Protein AF-0000000077171567 (afdb_homodimer)

Foldseek 3Di:
DDAPPLPDQLLVVDDDDPLLLQLLVQQAVHWAFQVSSQVSSCVVVVNPDGDDPVNSVVSVVVCCVNVQKHWDADPPRDPTTIIHGDPSVVSNSVSNVVVVVVVVVVCVVVVVDPDPPPDD/DDAPPLPDQLLVVDDDDPLLLQLLVQQAVDWAFQVSSQVSSCVVVVNPDGDDPVNSVVSVVVCCVNVQKHWDADPPRDPTTIIHGDPSVVSNSVSNVVVVVVVVVVCVVVVVDPDPPPDD

Sequence (240 aa):
MKMPDANADPVCFIPLTPAVFHILLAVAECDRHGYGVMRAVEEYSGGKLKLGPGILYGSLKQLLASGWIEEVAGPGGERRRYYRLSEFGKRVAAAEAQRLSNLLMVARANQLLPGVEGAPMKMPDANADPVCFIPLTPAVFHILLAVAECDRHGYGVMRAVEEYSGGKLKLGPGILYGSLKQLLASGWIEEVAGPGGERRRYYRLSEFGKRVAAAEAQRLSNLLMVARANQLLPGVEGAP

Nearest PDB structures (foldseek):
  8zf1-assembly1_A  TM=7.688E-01  e=2.105E-05  Lactococcus cremoris subsp. cremoris MG1363
  7q34-assembly1_A  TM=6.942E-01  e=1.076E-05  Lactococcus lactis subsp. lactis
  1xma-assembly1_B-2  TM=7.845E-01  e=1.397E-04  Acetivibrio thermocellus
  1xma-assembly1_A  TM=6.800E-01  e=5.260E-05  Acetivibrio thermocellus
  5hs5-assembly1_B  TM=6.150E-01  e=3.552E-03  Staphylococcus aureus subsp. aureus USA300

Structure (mmCIF, N/CA/C/O backbone):
data_AF-0000000077171567-model_v1
#
loop_
_entity.id
_entity.type
_entity.pdbx_description
1 polymer 'Gll1725 protein'
#
loop_
_atom_site.group_PDB
_atom_site.id
_atom_site.type_symbol
_atom_site.label_atom_id
_atom_site.label_alt_id
_atom_site.label_comp_id
_atom_site.label_asym_id
_atom_site.label_entity_id
_atom_site.label_seq_id
_atom_site.pdbx_PDB_ins_code
_atom_site.Cartn_x
_atom_site.Cartn_y
_atom_site.Cartn_z
_atom_site.occupancy
_atom_site.B_iso_or_equiv
_atom_site.auth_seq_id
_atom_site.auth_comp_id
_atom_site.auth_asym_id
_atom_site.auth_atom_id
_atom_site.pdbx_PDB_model_num
ATOM 1 N N . MET A 1 1 ? -10.844 -12.891 -24.75 1 37.09 1 MET A N 1
ATOM 2 C CA . MET A 1 1 ? -10.484 -11.977 -23.656 1 37.09 1 MET A CA 1
ATOM 3 C C . MET A 1 1 ? -9.156 -11.297 -23.953 1 37.09 1 MET A C 1
ATOM 5 O O . MET A 1 1 ? -8.133 -11.961 -24.125 1 37.09 1 MET A O 1
ATOM 9 N N . LYS A 1 2 ? -9.133 -10.164 -24.469 1 44.69 2 LYS A N 1
ATOM 10 C CA . LYS A 1 2 ? -8.047 -9.5 -25.188 1 44.69 2 LYS A CA 1
ATOM 11 C C . LYS A 1 2 ? -6.84 -9.273 -24.281 1 44.69 2 LYS A C 1
ATOM 13 O O . LYS A 1 2 ? -6.98 -8.758 -23.172 1 44.69 2 LYS A O 1
ATOM 18 N N . MET A 1 3 ? -5.773 -10.086 -24.391 1 51.91 3 MET A N 1
ATOM 19 C CA . MET A 1 3 ? -4.484 -9.914 -23.719 1 51.91 3 MET A CA 1
ATOM 20 C C . MET A 1 3 ? -4.059 -8.453 -23.719 1 51.91 3 MET A C 1
ATOM 22 O O . MET A 1 3 ? -4.238 -7.746 -24.719 1 51.91 3 MET A O 1
ATOM 26 N N . PRO A 1 4 ? -4.074 -7.852 -22.547 1 55.31 4 PRO A N 1
ATOM 27 C CA . PRO A 1 4 ? -3.582 -6.477 -22.672 1 55.31 4 PRO A CA 1
ATOM 28 C C . PRO A 1 4 ? -2.428 -6.348 -23.656 1 55.31 4 PRO A C 1
ATOM 30 O O . PRO A 1 4 ? -1.674 -7.305 -23.859 1 55.31 4 PRO A O 1
ATOM 33 N N . ASP A 1 5 ? -2.588 -5.48 -24.547 1 60.19 5 ASP A N 1
ATOM 34 C CA . ASP A 1 5 ? -1.497 -5.168 -25.453 1 60.19 5 ASP A CA 1
ATOM 35 C C . ASP A 1 5 ? -0.147 -5.219 -24.75 1 60.19 5 ASP A C 1
ATOM 37 O O . ASP A 1 5 ? 0.054 -4.543 -23.734 1 60.19 5 ASP A O 1
ATOM 41 N N . ALA A 1 6 ? 0.584 -6.379 -24.812 1 62.53 6 ALA A N 1
ATOM 42 C CA . ALA A 1 6 ? 1.923 -6.57 -24.266 1 62.53 6 ALA A CA 1
ATOM 43 C C . ALA A 1 6 ? 2.68 -5.246 -24.188 1 62.53 6 ALA A C 1
ATOM 45 O O . ALA A 1 6 ? 3.619 -5.105 -23.406 1 62.53 6 ALA A O 1
ATOM 46 N N . ASN A 1 7 ? 2.133 -4.195 -24.922 1 69.31 7 ASN A N 1
ATOM 47 C CA . ASN A 1 7 ? 2.873 -2.941 -25.016 1 69.31 7 ASN A CA 1
ATOM 48 C C . ASN A 1 7 ? 2.297 -1.874 -24.094 1 69.31 7 ASN A C 1
ATOM 50 O O . ASN A 1 7 ? 2.773 -0.737 -24.078 1 69.31 7 ASN A O 1
ATOM 54 N N . ALA A 1 8 ? 1.313 -2.289 -23.344 1 84.12 8 ALA A N 1
ATOM 55 C CA . ALA A 1 8 ? 0.703 -1.288 -22.469 1 84.12 8 ALA A CA 1
ATOM 56 C C . ALA A 1 8 ? 1.663 -0.868 -21.359 1 84.12 8 ALA A C 1
ATOM 58 O O . ALA A 1 8 ? 2.516 -1.652 -20.938 1 84.12 8 ALA A O 1
ATOM 59 N N . ASP A 1 9 ? 1.673 0.365 -20.922 1 92.56 9 ASP A N 1
ATOM 60 C CA . ASP A 1 9 ? 2.504 0.901 -19.844 1 92.56 9 ASP A CA 1
ATOM 61 C C . ASP A 1 9 ? 2.041 0.384 -18.484 1 92.56 9 ASP A C 1
ATOM 63 O O . ASP A 1 9 ? 0.897 0.609 -18.078 1 92.56 9 ASP A O 1
ATOM 67 N N . PRO A 1 10 ? 2.861 -0.388 -17.797 1 93.94 10 PRO A N 1
ATOM 68 C CA . PRO A 1 10 ? 2.484 -0.988 -16.516 1 93.94 10 PRO A CA 1
ATOM 69 C C . PRO A 1 10 ? 1.999 0.045 -15.508 1 93.94 10 PRO A C 1
ATOM 71 O O . PRO A 1 10 ? 1.202 -0.28 -14.625 1 93.94 10 PRO A O 1
ATOM 74 N N . VAL A 1 11 ? 2.424 1.301 -15.664 1 91.88 11 VAL A N 1
ATOM 75 C CA . VAL A 1 11 ? 2.104 2.342 -14.695 1 91.88 11 VAL A CA 1
ATOM 76 C C . VAL A 1 11 ? 0.627 2.715 -14.805 1 91.88 11 VAL A C 1
ATOM 78 O O . VAL A 1 11 ? 0.055 3.289 -13.875 1 91.88 11 VAL A O 1
ATOM 81 N N . CYS A 1 12 ? 0.005 2.338 -15.859 1 92.12 12 CYS A N 1
ATOM 82 C CA . CYS A 1 12 ? -1.408 2.637 -16.062 1 92.12 12 CYS A CA 1
ATOM 83 C C . CYS A 1 12 ? -2.287 1.721 -15.219 1 92.12 12 CYS A C 1
ATOM 85 O O . CYS A 1 12 ? -3.488 1.96 -15.086 1 92.12 12 CYS A O 1
ATOM 87 N N . PHE A 1 13 ? -1.671 0.717 -14.594 1 93.62 13 PHE A N 1
ATOM 88 C CA . PHE A 1 13 ? -2.469 -0.293 -13.906 1 93.62 13 PHE A CA 1
ATOM 89 C C . PHE A 1 13 ? -2.299 -0.187 -12.398 1 93.62 13 PHE A C 1
ATOM 91 O O . PHE A 1 13 ? -2.859 -0.987 -11.648 1 93.62 13 PHE A O 1
ATOM 98 N N . ILE A 1 14 ? -1.461 0.781 -12.031 1 92.62 14 ILE A N 1
ATOM 99 C CA . ILE A 1 14 ? -1.235 0.949 -10.602 1 92.62 14 ILE A CA 1
ATOM 100 C C . ILE A 1 14 ? -1.924 2.223 -10.117 1 92.62 14 ILE A C 1
ATOM 102 O O . ILE A 1 14 ? -2.189 3.131 -10.906 1 92.62 14 ILE A O 1
ATOM 106 N N . PRO A 1 15 ? -2.334 2.33 -8.859 1 92.06 15 PRO A N 1
ATOM 107 C CA . PRO A 1 15 ? -1.967 1.412 -7.773 1 92.06 15 PRO A CA 1
ATOM 108 C C . PRO A 1 15 ? -2.787 0.124 -7.789 1 92.06 15 PRO A C 1
ATOM 110 O O . PRO A 1 15 ? -3.953 0.135 -8.195 1 92.06 15 PRO A O 1
ATOM 113 N N . LEU A 1 16 ? -2.242 -0.949 -7.27 1 94.75 16 LEU A N 1
ATOM 114 C CA . LEU A 1 16 ? -2.924 -2.227 -7.09 1 94.75 16 LEU A CA 1
ATOM 115 C C . LEU A 1 16 ? -3.602 -2.297 -5.727 1 94.75 16 LEU A C 1
ATOM 117 O O . LEU A 1 16 ? -3.133 -1.688 -4.766 1 94.75 16 LEU A O 1
ATOM 121 N N . THR A 1 17 ? -4.695 -3.064 -5.703 1 92.06 17 THR A N 1
ATOM 122 C CA . THR A 1 17 ? -5.238 -3.393 -4.391 1 92.06 17 THR A CA 1
ATOM 123 C C . THR A 1 17 ? -4.277 -4.293 -3.615 1 92.06 17 THR A C 1
ATOM 125 O O . THR A 1 17 ? -3.465 -5 -4.211 1 92.06 17 THR A O 1
ATOM 128 N N . PRO A 1 18 ? -4.375 -4.211 -2.264 1 91.94 18 PRO A N 1
ATOM 129 C CA . PRO A 1 18 ? -3.494 -5.074 -1.474 1 91.94 18 PRO A CA 1
ATOM 130 C C . PRO A 1 18 ? -3.619 -6.551 -1.853 1 91.94 18 PRO A C 1
ATOM 132 O O . PRO A 1 18 ? -2.609 -7.246 -1.97 1 91.94 18 PRO A O 1
ATOM 135 N N . ALA A 1 19 ? -4.773 -7.027 -2.08 1 93.56 19 ALA A N 1
ATOM 136 C CA . ALA A 1 19 ? -4.996 -8.43 -2.41 1 93.56 19 ALA A CA 1
ATOM 137 C C . ALA A 1 19 ? -4.246 -8.82 -3.684 1 93.56 19 ALA A C 1
ATOM 139 O O . ALA A 1 19 ? -3.514 -9.812 -3.701 1 93.56 19 ALA A O 1
ATOM 140 N N . VAL A 1 20 ? -4.395 -8 -4.719 1 96.12 20 VAL A N 1
ATOM 141 C CA . VAL A 1 20 ? -3.795 -8.289 -6.016 1 96.12 20 VAL A CA 1
ATOM 142 C C . VAL A 1 20 ? -2.273 -8.25 -5.902 1 96.12 20 VAL A C 1
ATOM 144 O O . VAL A 1 20 ? -1.582 -9.133 -6.406 1 96.12 20 VAL A O 1
ATOM 147 N N . PHE A 1 21 ? -1.767 -7.258 -5.25 1 96.62 21 PHE A N 1
ATOM 148 C CA . PHE A 1 21 ? -0.319 -7.148 -5.117 1 96.62 21 PHE A CA 1
ATOM 149 C C . PHE A 1 21 ? 0.244 -8.344 -4.352 1 96.62 21 PHE A C 1
ATOM 151 O O . PHE A 1 21 ? 1.266 -8.914 -4.738 1 96.62 21 PHE A O 1
ATOM 158 N N . HIS A 1 22 ? -0.432 -8.734 -3.277 1 96.5 22 HIS A N 1
ATOM 159 C CA . HIS A 1 22 ? 0.024 -9.875 -2.494 1 96.5 22 HIS A CA 1
ATOM 160 C C . HIS A 1 22 ? -0.014 -11.156 -3.318 1 96.5 22 HIS A C 1
ATOM 162 O O . HIS A 1 22 ? 0.875 -12 -3.199 1 96.5 22 HIS A O 1
ATOM 168 N N . ILE A 1 23 ? -1.008 -11.312 -4.102 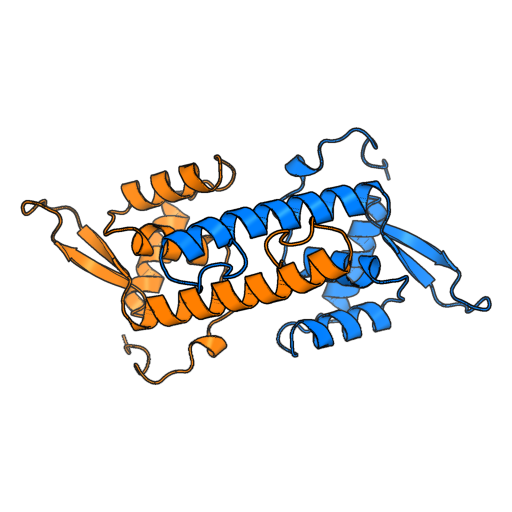1 97.06 23 ILE A N 1
ATOM 169 C CA . ILE A 1 23 ? -1.119 -12.492 -4.957 1 97.06 23 ILE A CA 1
ATOM 170 C C . ILE A 1 23 ? 0.036 -12.516 -5.957 1 97.06 23 ILE A C 1
ATOM 172 O O . ILE A 1 23 ? 0.674 -13.555 -6.152 1 97.06 23 ILE A O 1
ATOM 176 N N . LEU A 1 24 ? 0.309 -11.367 -6.586 1 97.81 24 LEU A N 1
ATOM 177 C CA . LEU A 1 24 ? 1.398 -11.281 -7.555 1 97.81 24 LEU A CA 1
ATOM 178 C C . LEU A 1 24 ? 2.738 -11.586 -6.891 1 97.81 24 LEU A C 1
ATOM 180 O O . LEU A 1 24 ? 3.592 -12.25 -7.484 1 97.81 24 LEU A O 1
ATOM 184 N N . LEU A 1 25 ? 2.893 -11.094 -5.664 1 97.12 25 LEU A N 1
ATOM 185 C CA . LEU A 1 25 ? 4.113 -11.391 -4.922 1 97.12 25 LEU A CA 1
ATOM 186 C C . LEU A 1 25 ? 4.25 -12.891 -4.676 1 97.12 25 LEU A C 1
ATOM 188 O O . LEU A 1 25 ? 5.336 -13.453 -4.828 1 97.12 25 LEU A O 1
ATOM 192 N N . ALA A 1 26 ? 3.166 -13.508 -4.293 1 96.94 26 ALA A N 1
ATOM 193 C CA . ALA A 1 26 ? 3.174 -14.938 -3.977 1 96.94 26 ALA A CA 1
ATOM 194 C C . ALA A 1 26 ? 3.566 -15.766 -5.195 1 96.94 26 ALA A C 1
ATOM 196 O O . ALA A 1 26 ? 4.363 -16.703 -5.086 1 96.94 26 ALA A O 1
ATOM 197 N N . VAL A 1 27 ? 3.061 -15.406 -6.367 1 97.31 27 VAL A N 1
ATOM 198 C CA . VAL A 1 27 ? 3.303 -16.203 -7.562 1 97.31 27 VAL A CA 1
ATOM 199 C C . VAL A 1 27 ? 4.629 -15.797 -8.195 1 97.31 27 VAL A C 1
ATOM 201 O O . VAL A 1 27 ? 5.172 -16.516 -9.039 1 97.31 27 VAL A O 1
ATOM 204 N N . ALA A 1 28 ? 5.129 -14.625 -7.871 1 97.06 28 ALA A N 1
ATOM 205 C CA . ALA A 1 28 ? 6.449 -14.203 -8.328 1 97.06 28 ALA A CA 1
ATOM 206 C C . ALA A 1 28 ? 7.551 -15.055 -7.707 1 97.06 28 ALA A C 1
ATOM 208 O O . ALA A 1 28 ? 8.602 -15.266 -8.312 1 97.06 28 ALA A O 1
ATOM 209 N N . GLU A 1 29 ? 7.316 -15.453 -6.48 1 96.12 29 GLU A N 1
ATOM 210 C CA . GLU A 1 29 ? 8.289 -16.297 -5.789 1 96.12 29 GLU A CA 1
ATOM 211 C C . GLU A 1 29 ? 8.43 -17.656 -6.473 1 96.12 29 GLU A C 1
ATOM 213 O O . GLU A 1 29 ? 9.547 -18.141 -6.676 1 96.12 29 GLU A O 1
ATOM 218 N N . CYS A 1 30 ? 7.387 -18.281 -6.816 1 95.31 30 CYS A N 1
ATOM 219 C CA . CYS A 1 30 ? 7.328 -19.547 -7.527 1 95.31 30 CYS A CA 1
ATOM 220 C C . CYS A 1 30 ? 5.906 -19.844 -7.992 1 95.31 30 CYS A C 1
ATOM 222 O O . CYS A 1 30 ? 4.961 -19.172 -7.586 1 95.31 30 CYS A O 1
ATOM 224 N N . ASP A 1 31 ? 5.824 -20.797 -8.859 1 96.38 31 ASP A N 1
ATOM 225 C CA . ASP A 1 31 ? 4.504 -21.266 -9.281 1 96.38 31 ASP A CA 1
ATOM 226 C C . ASP A 1 31 ? 3.721 -21.828 -8.102 1 96.38 31 ASP A C 1
ATOM 228 O O . ASP A 1 31 ? 4.254 -22.609 -7.312 1 96.38 31 ASP A O 1
ATOM 232 N N . ARG A 1 32 ? 2.473 -21.359 -7.98 1 96.19 32 ARG A N 1
ATOM 233 C CA . ARG A 1 32 ? 1.653 -21.828 -6.871 1 96.19 32 ARG A CA 1
ATOM 234 C C . ARG A 1 32 ? 0.234 -22.141 -7.332 1 96.19 32 ARG A C 1
ATOM 236 O O . ARG A 1 32 ? -0.273 -21.516 -8.266 1 96.19 32 ARG A O 1
ATOM 243 N N . HIS A 1 33 ? -0.385 -23.125 -6.664 1 96.12 33 HIS A N 1
ATOM 244 C CA . HIS A 1 33 ? -1.825 -23.297 -6.82 1 96.12 33 HIS A CA 1
ATOM 245 C C . HIS A 1 33 ? -2.592 -22.391 -5.855 1 96.12 33 HIS A C 1
ATOM 247 O O . HIS A 1 33 ? -1.986 -21.688 -5.043 1 96.12 33 HIS A O 1
ATOM 253 N N . GLY A 1 34 ? -3.947 -22.406 -5.984 1 95 34 GLY A N 1
ATOM 254 C CA . GLY A 1 34 ? -4.766 -21.484 -5.215 1 95 34 GLY A CA 1
ATOM 255 C C . GLY A 1 34 ? -4.484 -21.547 -3.723 1 95 34 GLY A C 1
ATOM 256 O O . GLY A 1 34 ? -4.277 -20.516 -3.084 1 95 34 GLY A O 1
ATOM 257 N N . TYR A 1 35 ? -4.508 -22.688 -3.203 1 94.5 35 TYR A N 1
ATOM 258 C CA . TYR A 1 35 ? -4.246 -22.859 -1.78 1 94.5 35 TYR A CA 1
ATOM 259 C C . TYR A 1 35 ? -2.838 -22.406 -1.42 1 94.5 35 TYR A C 1
ATOM 261 O O . TYR A 1 35 ? -2.623 -21.812 -0.359 1 94.5 35 TYR A O 1
ATOM 269 N N . GLY A 1 36 ? -1.894 -22.656 -2.223 1 95.44 36 GLY A N 1
ATOM 270 C CA . GLY A 1 36 ? -0.526 -22.203 -2.027 1 95.44 36 GLY A CA 1
ATOM 271 C C . GLY A 1 36 ? -0.402 -20.688 -1.979 1 95.44 36 GLY A C 1
ATOM 272 O O . GLY A 1 36 ? 0.36 -20.156 -1.173 1 95.44 36 GLY A O 1
ATOM 273 N N . VAL A 1 37 ? -1.13 -20.062 -2.797 1 96.75 37 VAL A N 1
ATOM 274 C CA . VAL A 1 37 ? -1.135 -18.594 -2.811 1 96.75 37 VAL A CA 1
ATOM 275 C C . VAL A 1 37 ? -1.698 -18.078 -1.492 1 96.75 37 VAL A C 1
ATOM 277 O O . VAL A 1 37 ? -1.104 -17.203 -0.861 1 96.75 37 VAL A O 1
ATOM 280 N N . MET A 1 38 ? -2.822 -18.641 -1.133 1 96.25 38 MET A N 1
ATOM 281 C CA . MET A 1 38 ? -3.479 -18.219 0.103 1 96.25 38 MET A CA 1
ATOM 282 C C . MET A 1 38 ? -2.541 -18.375 1.296 1 96.25 38 MET A C 1
ATOM 284 O O . MET A 1 38 ? -2.426 -17.469 2.119 1 96.25 38 MET A O 1
ATOM 288 N N . ARG A 1 39 ? -1.793 -19.453 1.385 1 95.38 39 ARG A N 1
ATOM 289 C CA . ARG A 1 39 ? -0.886 -19.75 2.488 1 95.38 39 ARG A CA 1
ATOM 290 C C . ARG A 1 39 ? 0.325 -18.828 2.467 1 95.38 39 ARG A C 1
ATOM 292 O O . ARG A 1 39 ? 0.74 -18.312 3.508 1 95.38 39 ARG A O 1
ATOM 299 N N . ALA A 1 40 ? 0.864 -18.656 1.324 1 95 40 ALA A N 1
ATOM 300 C CA . ALA A 1 40 ? 2.023 -17.781 1.177 1 95 40 ALA A CA 1
ATOM 301 C C . ALA A 1 40 ? 1.697 -16.359 1.621 1 95 40 ALA A C 1
ATOM 303 O O . ALA A 1 40 ? 2.475 -15.734 2.346 1 95 40 ALA A O 1
ATOM 304 N N . VAL A 1 41 ? 0.556 -15.836 1.22 1 94.5 41 VAL A N 1
ATOM 305 C CA . VAL A 1 41 ? 0.133 -14.477 1.559 1 94.5 41 VAL A CA 1
ATOM 306 C C . VAL A 1 41 ? -0.043 -14.352 3.07 1 94.5 41 VAL A C 1
ATOM 308 O O . VAL A 1 41 ? 0.377 -13.359 3.672 1 94.5 41 VAL A O 1
ATOM 311 N N . GLU A 1 42 ? -0.654 -15.352 3.631 1 93.81 42 GLU A N 1
ATOM 312 C CA . GLU A 1 42 ? -0.84 -15.344 5.078 1 93.81 42 GLU A CA 1
ATOM 313 C C . GLU A 1 42 ? 0.501 -15.359 5.805 1 93.81 42 GLU A C 1
ATOM 315 O O . GLU A 1 42 ? 0.696 -14.625 6.777 1 93.81 42 GLU A O 1
ATOM 320 N N . GLU A 1 43 ? 1.437 -16.125 5.301 1 91.12 43 GLU A N 1
ATOM 321 C CA . GLU A 1 43 ? 2.734 -16.297 5.945 1 91.12 43 GLU A CA 1
ATOM 322 C C . GLU A 1 43 ? 3.562 -15.016 5.883 1 91.12 43 GLU A C 1
ATOM 324 O O . GLU A 1 43 ? 4.027 -14.516 6.91 1 91.12 43 GLU A O 1
ATOM 329 N N . TYR A 1 44 ? 3.688 -14.422 4.738 1 86 44 TYR A N 1
ATOM 330 C CA . TYR A 1 44 ? 4.602 -13.289 4.664 1 86 44 TYR A CA 1
ATOM 331 C C . TYR A 1 44 ? 3.955 -12.023 5.223 1 86 44 TYR A C 1
ATOM 333 O O . TYR A 1 44 ? 4.648 -11.07 5.578 1 86 44 TYR A O 1
ATOM 341 N N . SER A 1 45 ? 2.629 -12.008 5.309 1 86.81 45 SER A N 1
ATOM 342 C CA . SER A 1 45 ? 1.96 -10.883 5.945 1 86.81 45 SER A CA 1
ATOM 343 C C . SER A 1 45 ? 1.938 -11.031 7.461 1 86.81 45 SER A C 1
ATOM 345 O O . SER A 1 45 ? 1.385 -10.188 8.172 1 86.81 45 SER A O 1
ATOM 347 N N . GLY A 1 46 ? 2.512 -12.133 7.969 1 83.69 46 GLY A N 1
ATOM 348 C CA . GLY A 1 46 ? 2.49 -12.406 9.398 1 83.69 46 GLY A CA 1
ATOM 349 C C . GLY A 1 46 ? 1.098 -12.688 9.93 1 83.69 46 GLY A C 1
ATOM 350 O O . GLY A 1 46 ? 0.774 -12.336 11.062 1 83.69 46 GLY A O 1
ATOM 351 N N . GLY A 1 47 ? 0.243 -13.18 9.039 1 85.94 47 GLY A N 1
ATOM 352 C CA . GLY A 1 47 ? -1.117 -13.523 9.422 1 85.94 47 GLY A CA 1
ATOM 353 C C . GLY A 1 47 ? -2.066 -12.336 9.359 1 85.94 47 GLY A C 1
ATOM 354 O O . GLY A 1 47 ? -3.246 -12.469 9.695 1 85.94 47 GLY A O 1
ATOM 355 N N . LYS A 1 48 ? -1.595 -11.211 8.891 1 82.56 48 LYS A N 1
ATOM 356 C CA . LYS A 1 48 ? -2.393 -9.992 8.898 1 82.56 48 LYS A CA 1
ATOM 357 C C . LYS A 1 48 ? -3.328 -9.938 7.691 1 82.56 48 LYS A C 1
ATOM 359 O O . LYS A 1 48 ? -4.359 -9.258 7.727 1 82.56 48 LYS A O 1
ATOM 364 N N . LEU A 1 49 ? -2.93 -10.57 6.645 1 88.44 49 LEU A N 1
ATOM 365 C CA . LEU A 1 49 ? -3.785 -10.648 5.465 1 88.44 49 LEU A CA 1
ATOM 366 C C . LEU A 1 49 ? -4.172 -12.094 5.168 1 88.44 49 LEU A C 1
ATOM 368 O O . LEU A 1 49 ? -3.318 -12.914 4.816 1 88.44 49 LEU A O 1
ATOM 372 N N . LYS A 1 50 ? -5.473 -12.383 5.391 1 91.5 50 LYS A N 1
ATOM 373 C CA . LYS A 1 50 ? -6.039 -13.688 5.051 1 91.5 50 LYS A CA 1
ATOM 374 C C . LYS A 1 50 ? -7.027 -13.57 3.895 1 91.5 50 LYS A C 1
ATOM 376 O O . LYS A 1 50 ? -8.117 -13.008 4.055 1 91.5 50 LYS A O 1
ATOM 381 N N . LEU A 1 51 ? -6.648 -14.062 2.771 1 94 51 LEU A N 1
ATOM 382 C CA . LEU A 1 51 ? -7.535 -14.039 1.614 1 94 51 LEU A CA 1
ATOM 383 C C . LEU A 1 51 ? -8.555 -15.172 1.685 1 94 51 LEU A C 1
ATOM 385 O O . LEU A 1 51 ? -8.18 -16.344 1.676 1 94 51 LEU A O 1
ATOM 389 N N . GLY A 1 52 ? -9.766 -14.852 1.838 1 92.75 52 GLY A N 1
ATOM 390 C CA . GLY A 1 52 ? -10.773 -15.891 1.695 1 92.75 52 GLY A CA 1
ATOM 391 C C . GLY A 1 52 ? -10.82 -16.5 0.302 1 92.75 52 GLY A C 1
ATOM 392 O O . GLY A 1 52 ? -10.336 -15.883 -0.656 1 92.75 52 GLY A O 1
ATOM 393 N N . PRO A 1 53 ? -11.445 -17.719 0.216 1 93.88 53 PRO A N 1
ATOM 394 C CA . PRO A 1 53 ? -11.531 -18.391 -1.086 1 93.88 53 PRO A CA 1
ATOM 395 C C . PRO A 1 53 ? -12.227 -17.531 -2.143 1 93.88 53 PRO A C 1
ATOM 397 O O . PRO A 1 53 ? -11.805 -17.516 -3.301 1 93.88 53 PRO A O 1
ATOM 400 N N . GLY A 1 54 ? -13.227 -16.891 -1.753 1 94.69 54 GLY A N 1
ATOM 401 C CA . GLY A 1 54 ? -13.953 -16.047 -2.689 1 94.69 54 GLY A CA 1
ATOM 402 C C . GLY A 1 54 ? -13.102 -14.945 -3.285 1 94.69 54 GLY A C 1
ATOM 403 O O . GLY A 1 54 ? -13.055 -14.781 -4.508 1 94.69 54 GLY A O 1
ATOM 404 N N . ILE A 1 55 ? -12.406 -14.125 -2.484 1 94.88 55 ILE A N 1
ATOM 405 C CA . ILE A 1 55 ? -11.555 -13.031 -2.924 1 94.88 55 ILE A CA 1
ATOM 406 C C . ILE A 1 55 ? -10.391 -13.578 -3.75 1 94.88 55 ILE A C 1
ATOM 408 O O . ILE A 1 55 ? -10.07 -13.039 -4.812 1 94.88 55 ILE A O 1
ATOM 412 N N . LEU A 1 56 ? -9.82 -14.68 -3.291 1 96.62 56 LEU A N 1
ATOM 413 C CA . LEU A 1 56 ? -8.664 -15.258 -3.959 1 96.62 56 LEU A CA 1
ATOM 414 C C . LEU A 1 56 ? -9.016 -15.703 -5.375 1 96.62 56 LEU A C 1
ATOM 416 O O . LEU A 1 56 ? -8.367 -15.297 -6.34 1 96.62 56 LEU A O 1
ATOM 420 N N . TYR A 1 57 ? -10.039 -16.469 -5.461 1 95.94 57 TYR A N 1
ATOM 421 C CA . TYR A 1 57 ? -10.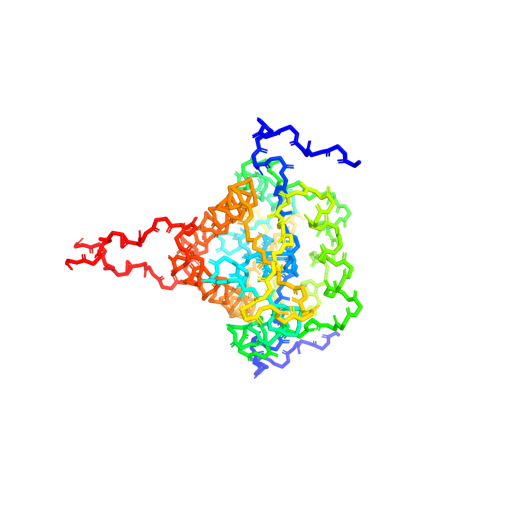32 -17.062 -6.762 1 95.94 57 TYR A CA 1
ATOM 422 C C . TYR A 1 57 ? -10.93 -16.031 -7.715 1 95.94 57 TYR A C 1
ATOM 424 O O . TYR A 1 57 ? -10.734 -16.125 -8.93 1 95.94 57 TYR A O 1
ATOM 432 N N . GLY A 1 58 ? -11.641 -15.117 -7.141 1 96.81 58 GLY A N 1
ATOM 433 C CA . GLY A 1 58 ? -12.062 -13.977 -7.941 1 96.81 58 GLY A CA 1
ATOM 434 C C . GLY A 1 58 ? -10.898 -13.18 -8.508 1 96.81 58 GLY A C 1
ATOM 435 O O . GLY A 1 58 ? -10.906 -12.82 -9.688 1 96.81 58 GLY A O 1
ATOM 436 N N . SER A 1 59 ? -9.977 -12.945 -7.68 1 97.38 59 SER A N 1
ATOM 437 C CA . SER A 1 59 ? -8.797 -12.211 -8.102 1 97.38 59 SER A CA 1
ATOM 438 C C . SER A 1 59 ? -7.98 -13 -9.117 1 97.38 59 SER A C 1
ATOM 440 O O . SER A 1 59 ? -7.508 -12.445 -10.117 1 97.38 59 SER A O 1
ATOM 442 N N . LEU A 1 60 ? -7.844 -14.289 -8.867 1 97.38 60 LEU A N 1
ATOM 443 C CA . LEU A 1 60 ? -7.102 -15.141 -9.797 1 97.38 60 LEU A CA 1
ATOM 444 C C . LEU A 1 60 ? -7.758 -15.148 -11.172 1 97.38 60 LEU A C 1
ATOM 446 O O . LEU A 1 60 ? -7.07 -15.07 -12.195 1 97.38 60 LEU A O 1
ATOM 450 N N . LYS A 1 61 ? -9.031 -15.25 -11.164 1 97.06 61 LYS A N 1
ATOM 451 C CA . LYS A 1 61 ? -9.781 -15.227 -12.414 1 97.06 61 LYS A CA 1
ATOM 452 C C . LYS A 1 61 ? -9.539 -13.93 -13.18 1 97.06 61 LYS A C 1
ATOM 454 O O . LYS A 1 61 ? -9.289 -13.953 -14.391 1 97.06 61 LYS A O 1
ATOM 459 N N . GLN A 1 62 ? -9.57 -12.812 -12.516 1 97.44 62 GLN A N 1
ATOM 460 C CA . GLN A 1 62 ? -9.352 -11.508 -13.133 1 97.44 62 GLN A CA 1
ATOM 461 C C . GLN A 1 62 ? -7.914 -11.383 -13.641 1 97.44 62 GLN A C 1
ATOM 463 O O . GLN A 1 62 ? -7.68 -10.844 -14.727 1 97.44 62 GLN A O 1
ATOM 468 N N . LEU A 1 63 ? -7.004 -11.883 -12.883 1 98 63 LEU A N 1
ATOM 469 C CA . LEU A 1 63 ? -5.594 -11.797 -13.242 1 98 63 LEU A CA 1
ATOM 470 C C . LEU A 1 63 ? -5.281 -12.672 -14.453 1 98 63 LEU A C 1
ATOM 472 O O . LEU A 1 63 ? -4.457 -12.305 -15.289 1 98 63 LEU A O 1
ATOM 476 N N . LEU A 1 64 ? -5.953 -13.773 -14.531 1 97.25 64 LEU A N 1
ATOM 477 C CA . LEU A 1 64 ? -5.836 -14.641 -15.695 1 97.25 64 LEU A CA 1
ATOM 478 C C . LEU A 1 64 ? -6.402 -13.961 -16.938 1 97.25 64 LEU A C 1
ATOM 480 O O . LEU A 1 64 ? -5.754 -13.93 -17.984 1 97.25 64 LEU A O 1
ATOM 484 N N . ALA A 1 65 ? -7.543 -13.391 -16.75 1 96.88 65 ALA A N 1
ATOM 485 C CA . ALA A 1 65 ? -8.219 -12.727 -17.859 1 96.88 65 ALA A CA 1
ATOM 486 C C . ALA A 1 65 ? -7.402 -11.539 -18.359 1 96.88 65 ALA A C 1
ATOM 488 O O . ALA A 1 65 ? -7.387 -11.258 -19.562 1 96.88 65 ALA A O 1
ATOM 489 N N . SER A 1 66 ? -6.648 -10.906 -17.453 1 95.94 66 SER A N 1
ATOM 490 C CA . SER A 1 66 ? -5.863 -9.719 -17.797 1 95.94 66 SER A CA 1
ATOM 491 C C . SER A 1 66 ? -4.473 -10.102 -18.297 1 95.94 66 SER A C 1
ATOM 493 O O . SER A 1 66 ? -3.701 -9.242 -18.719 1 95.94 66 SER A O 1
ATOM 495 N N . GLY A 1 67 ? -4.141 -11.328 -18.141 1 96.62 67 GLY A N 1
ATOM 496 C CA . GLY A 1 67 ? -2.861 -11.82 -18.625 1 96.62 67 GLY A CA 1
ATOM 497 C C . GLY A 1 67 ? -1.711 -11.531 -17.688 1 96.62 67 GLY A C 1
ATOM 498 O O . GLY A 1 67 ? -0.55 -11.516 -18.094 1 96.62 67 GLY A O 1
ATOM 499 N N . TRP A 1 68 ? -2.025 -11.188 -16.469 1 97.88 68 TRP A N 1
ATOM 500 C CA . TRP A 1 68 ? -0.976 -10.891 -15.5 1 97.88 68 TRP A CA 1
ATOM 501 C C . TRP A 1 68 ? -0.369 -12.18 -14.945 1 97.88 68 TRP A C 1
ATOM 503 O O . TRP A 1 68 ? 0.777 -12.188 -14.492 1 97.88 68 TRP A O 1
ATOM 513 N N . ILE A 1 69 ? -1.157 -13.266 -14.945 1 98 69 ILE A N 1
ATOM 514 C CA . ILE A 1 69 ? -0.688 -14.602 -14.602 1 98 69 ILE A CA 1
ATOM 515 C C . ILE A 1 69 ? -1.139 -15.602 -15.664 1 98 69 ILE A C 1
ATOM 517 O O . ILE A 1 69 ? -1.993 -15.281 -16.5 1 98 69 ILE A O 1
ATOM 521 N N . GLU A 1 70 ? -0.535 -16.734 -15.641 1 97.38 70 GLU A N 1
ATOM 522 C CA . GLU A 1 70 ? -0.885 -17.828 -16.547 1 97.38 70 GLU A CA 1
ATOM 523 C C . GLU A 1 70 ? -1.035 -19.141 -15.797 1 97.38 70 GLU A C 1
ATOM 525 O O . GLU A 1 70 ? -0.424 -19.328 -14.742 1 97.38 70 GLU A O 1
ATOM 530 N N . GLU A 1 71 ? -1.914 -19.984 -16.328 1 95.31 71 GLU A N 1
ATOM 531 C CA . GLU A 1 71 ? -2.055 -21.328 -15.758 1 95.31 71 GLU A CA 1
ATOM 532 C C . GLU A 1 71 ? -0.973 -22.266 -16.281 1 95.31 71 GLU A C 1
ATOM 534 O O . GLU A 1 71 ? -0.663 -22.25 -17.484 1 95.31 71 GLU A O 1
ATOM 539 N N . VAL A 1 72 ? -0.425 -22.969 -15.391 1 93.62 72 VAL A N 1
ATOM 540 C CA . VAL A 1 72 ? 0.583 -23.938 -15.797 1 93.62 72 VAL A CA 1
ATOM 541 C C . VAL A 1 72 ? 0.305 -25.281 -15.125 1 93.62 72 VAL A C 1
ATOM 543 O O . VAL A 1 72 ? -0.425 -25.344 -14.125 1 93.62 72 VAL A O 1
ATOM 546 N N . ALA A 1 73 ? 0.757 -26.406 -15.758 1 88.5 73 ALA A N 1
ATOM 547 C CA . ALA A 1 73 ? 0.59 -27.734 -15.18 1 88.5 73 ALA A CA 1
ATOM 548 C C . ALA A 1 73 ? 1.421 -27.891 -13.914 1 88.5 73 ALA A C 1
ATOM 550 O O . ALA A 1 73 ? 2.525 -27.344 -13.812 1 88.5 73 ALA A O 1
ATOM 551 N N . GLY A 1 74 ? 0.824 -28.469 -12.898 1 83.81 74 GLY A N 1
ATOM 552 C CA . GLY A 1 74 ? 1.556 -28.719 -11.664 1 83.81 74 GLY A CA 1
ATOM 553 C C . GLY A 1 74 ? 2.686 -29.719 -11.828 1 83.81 74 GLY A C 1
ATOM 554 O O . GLY A 1 74 ? 2.787 -30.375 -12.867 1 83.81 74 GLY A O 1
ATOM 555 N N . PRO A 1 75 ? 3.545 -29.625 -10.805 1 77.12 75 PRO 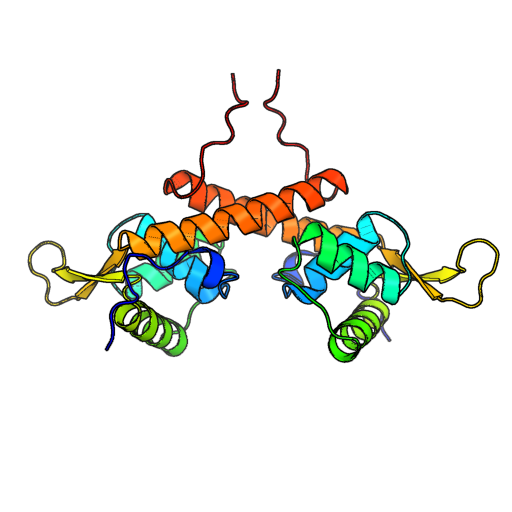A N 1
ATOM 556 C CA . PRO A 1 75 ? 4.578 -30.672 -10.852 1 77.12 75 PRO A CA 1
ATOM 557 C C . PRO A 1 75 ? 3.992 -32.094 -10.875 1 77.12 75 PRO A C 1
ATOM 559 O O . PRO A 1 75 ? 2.988 -32.344 -10.211 1 77.12 75 PRO A O 1
ATOM 562 N N . GLY A 1 76 ? 4.527 -32.875 -11.766 1 76.31 76 GLY A N 1
ATOM 563 C CA . GLY A 1 76 ? 4.172 -34.281 -11.844 1 76.31 76 GLY A CA 1
ATOM 564 C C . GLY A 1 76 ? 2.822 -34.531 -12.492 1 76.31 76 GLY A C 1
ATOM 565 O O . GLY A 1 76 ? 2.234 -35.594 -12.336 1 76.31 76 GLY A O 1
ATOM 566 N N . GLY A 1 77 ? 2.348 -33.562 -13.086 1 65.94 77 GLY A N 1
ATOM 567 C CA . GLY A 1 77 ? 1.116 -33.781 -13.82 1 65.94 77 GLY A CA 1
ATOM 568 C C . GLY A 1 77 ? -0.121 -33.75 -12.945 1 65.94 77 GLY A C 1
ATOM 569 O O . GLY A 1 77 ? -1.147 -34.344 -13.281 1 65.94 77 GLY A O 1
ATOM 570 N N . GLU A 1 78 ? 0.114 -33.188 -11.852 1 65.12 78 GLU A N 1
ATOM 571 C CA . GLU A 1 78 ? -1.041 -33.094 -10.961 1 65.12 78 GLU A CA 1
ATOM 572 C C . GLU A 1 78 ? -2.174 -32.312 -11.602 1 65.12 78 GLU A C 1
ATOM 574 O O . GLU A 1 78 ? -1.929 -31.438 -12.438 1 65.12 78 GLU A O 1
ATOM 579 N N . ARG A 1 79 ? -3.355 -32.781 -11.352 1 71.69 79 ARG A N 1
ATOM 580 C CA . ARG A 1 79 ? -4.582 -32.219 -11.891 1 71.69 79 ARG A CA 1
ATOM 581 C C . ARG A 1 79 ? -4.777 -30.797 -11.406 1 71.69 79 ARG A C 1
ATOM 583 O O . ARG A 1 79 ? -5.637 -30.062 -11.914 1 71.69 79 ARG A O 1
ATOM 590 N N . ARG A 1 80 ? -3.805 -30.344 -10.531 1 81.69 80 ARG A N 1
ATOM 591 C CA . ARG A 1 80 ? -4.016 -29.016 -9.969 1 81.69 80 ARG A CA 1
ATOM 592 C C . ARG A 1 80 ? -3.404 -27.938 -10.875 1 81.69 80 ARG A C 1
ATOM 594 O O . ARG A 1 80 ? -2.307 -28.125 -11.406 1 81.69 80 ARG A O 1
ATOM 601 N N . ARG A 1 81 ? -4.195 -26.922 -10.977 1 89.38 81 ARG A N 1
ATOM 602 C CA . ARG A 1 81 ? -3.75 -25.781 -11.789 1 89.38 81 ARG A CA 1
ATOM 603 C C . ARG A 1 81 ? -2.84 -24.859 -10.992 1 89.38 81 ARG A C 1
ATOM 605 O O . ARG A 1 81 ? -3.154 -24.5 -9.859 1 89.38 81 ARG A O 1
ATOM 612 N N . TYR A 1 82 ? -1.669 -24.719 -11.5 1 95.94 82 TYR A N 1
ATOM 613 C CA . TYR A 1 82 ? -0.715 -23.781 -10.914 1 95.94 82 TYR A CA 1
ATOM 614 C C . TYR A 1 82 ? -0.693 -22.469 -11.695 1 95.94 82 TYR A C 1
ATOM 616 O O . TYR A 1 82 ? -1.043 -22.438 -12.875 1 95.94 82 TYR A O 1
ATOM 624 N N . TYR A 1 83 ? -0.331 -21.438 -10.992 1 97.5 83 TYR A N 1
ATOM 625 C CA . TYR A 1 83 ? -0.262 -20.125 -11.602 1 97.5 83 TYR A CA 1
ATOM 626 C C . TYR A 1 83 ? 1.171 -19.594 -11.609 1 97.5 83 TYR A C 1
ATOM 628 O O . TYR A 1 83 ? 1.913 -19.781 -10.648 1 97.5 83 TYR A O 1
ATOM 636 N N . ARG A 1 84 ? 1.456 -18.969 -12.734 1 97.44 84 ARG A N 1
ATOM 637 C CA . ARG A 1 84 ? 2.773 -18.391 -12.961 1 97.44 84 ARG A CA 1
ATOM 638 C C . ARG A 1 84 ? 2.664 -16.922 -13.328 1 97.44 84 ARG A C 1
ATOM 640 O O . ARG A 1 84 ? 1.778 -16.531 -14.094 1 97.44 84 ARG A O 1
ATOM 647 N N . LEU A 1 85 ? 3.551 -16.125 -12.766 1 97.88 85 LEU A N 1
ATOM 648 C CA . LEU A 1 85 ? 3.59 -14.711 -13.094 1 97.88 85 LEU A CA 1
ATOM 649 C C . LEU A 1 85 ? 4.055 -14.5 -14.539 1 97.88 85 LEU A C 1
ATOM 651 O O . LEU A 1 85 ? 5.086 -15.039 -14.945 1 97.88 85 LEU A O 1
ATOM 655 N N . SER A 1 86 ? 3.264 -13.836 -15.344 1 97.44 86 SER A N 1
ATOM 656 C CA . SER A 1 86 ? 3.664 -13.523 -16.703 1 97.44 86 SER A CA 1
ATOM 657 C C . SER A 1 86 ? 4.688 -12.398 -16.75 1 97.44 86 SER A C 1
ATOM 659 O O . SER A 1 86 ? 4.941 -11.75 -15.727 1 97.44 86 SER A O 1
ATOM 661 N N . GLU A 1 87 ? 5.297 -12.18 -17.938 1 96.06 87 GLU A N 1
ATOM 662 C CA . GLU A 1 87 ? 6.219 -11.062 -18.094 1 96.06 87 GLU A CA 1
ATOM 663 C C . GLU A 1 87 ? 5.512 -9.727 -17.844 1 96.06 87 GLU A C 1
ATOM 665 O O . GLU A 1 87 ? 6.066 -8.836 -17.188 1 96.06 87 GLU A O 1
ATOM 670 N N . PHE A 1 88 ? 4.34 -9.617 -18.391 1 96.38 88 PHE A N 1
ATOM 671 C CA . PHE A 1 88 ? 3.588 -8.383 -18.188 1 96.38 88 PHE A CA 1
ATOM 672 C C . PHE A 1 88 ? 3.195 -8.227 -16.719 1 96.38 88 PHE A C 1
ATOM 674 O O . PHE A 1 88 ? 3.291 -7.129 -16.156 1 96.38 88 PHE A O 1
ATOM 681 N N . GLY A 1 89 ? 2.748 -9.312 -16.094 1 97.62 89 GLY A N 1
ATOM 682 C CA . GLY A 1 89 ? 2.441 -9.289 -14.672 1 97.62 89 GLY A CA 1
ATOM 683 C C . GLY A 1 89 ? 3.621 -8.859 -13.812 1 97.62 89 GLY A C 1
ATOM 684 O O . GLY A 1 89 ? 3.453 -8.133 -12.828 1 97.62 89 GLY A O 1
ATOM 685 N N . LYS A 1 90 ? 4.734 -9.297 -14.219 1 97.62 90 LYS A N 1
ATOM 686 C CA . LYS A 1 90 ? 5.961 -8.93 -13.523 1 97.62 90 LYS A CA 1
ATOM 687 C C . LYS A 1 90 ? 6.219 -7.43 -13.625 1 97.62 90 LYS A C 1
ATOM 689 O O . LYS A 1 90 ? 6.609 -6.789 -12.641 1 97.62 90 LYS A O 1
ATOM 694 N N . ARG A 1 91 ? 6.023 -6.883 -14.758 1 97.25 91 ARG A N 1
ATOM 695 C CA . ARG A 1 91 ? 6.227 -5.453 -14.969 1 97.25 91 ARG A CA 1
ATOM 696 C C . ARG A 1 91 ? 5.242 -4.633 -14.148 1 97.25 91 ARG A C 1
ATOM 698 O O . ARG A 1 91 ? 5.605 -3.598 -13.586 1 97.25 91 ARG A O 1
ATOM 705 N N . VAL A 1 92 ? 4.035 -5.125 -14.055 1 97.69 92 VAL A N 1
ATOM 706 C CA . VAL A 1 92 ? 3.021 -4.422 -13.281 1 97.69 92 VAL A CA 1
ATOM 707 C C . VAL A 1 92 ? 3.367 -4.488 -11.797 1 97.69 92 VAL A C 1
ATOM 709 O O . VAL A 1 92 ? 3.309 -3.479 -11.094 1 97.69 92 VAL A O 1
ATOM 712 N N . ALA A 1 93 ? 3.74 -5.664 -11.352 1 98 93 ALA A N 1
ATOM 713 C CA . ALA A 1 93 ? 4.129 -5.836 -9.953 1 98 93 ALA A CA 1
ATOM 714 C C . ALA A 1 93 ? 5.34 -4.973 -9.617 1 98 93 ALA A C 1
ATOM 716 O O . ALA A 1 93 ? 5.406 -4.387 -8.531 1 98 93 ALA A O 1
ATOM 717 N N . ALA A 1 94 ? 6.246 -4.887 -10.555 1 97.75 94 ALA A N 1
ATOM 718 C CA . ALA A 1 94 ? 7.438 -4.066 -10.359 1 97.75 94 ALA A CA 1
ATOM 719 C C . ALA A 1 94 ? 7.074 -2.586 -10.273 1 97.75 94 ALA A C 1
ATOM 721 O O . ALA A 1 94 ? 7.648 -1.847 -9.469 1 97.75 94 ALA A O 1
ATOM 722 N N . ALA A 1 95 ? 6.191 -2.195 -11.086 1 96.5 95 ALA A N 1
ATOM 723 C CA . ALA A 1 95 ? 5.73 -0.81 -11.055 1 96.5 95 ALA A CA 1
ATOM 724 C C . ALA A 1 95 ? 5.086 -0.477 -9.711 1 96.5 95 ALA A C 1
ATOM 726 O O . ALA A 1 95 ? 5.32 0.598 -9.156 1 96.5 95 ALA A O 1
ATOM 727 N N . GLU A 1 96 ? 4.332 -1.395 -9.234 1 96.62 96 GLU A N 1
ATOM 728 C CA . GLU A 1 96 ? 3.701 -1.199 -7.934 1 96.62 96 GLU A CA 1
ATOM 729 C C . GLU A 1 96 ? 4.742 -1.16 -6.82 1 96.62 96 GLU A C 1
ATOM 731 O O . GLU A 1 96 ? 4.664 -0.323 -5.918 1 96.62 96 GLU A O 1
ATOM 736 N N . ALA A 1 97 ? 5.684 -2.039 -6.875 1 97.12 97 ALA A N 1
ATOM 737 C CA . ALA A 1 97 ? 6.758 -2.047 -5.887 1 97.12 97 ALA A CA 1
ATOM 738 C C . ALA A 1 97 ? 7.52 -0.724 -5.895 1 97.12 97 ALA A C 1
ATOM 740 O O . ALA A 1 97 ? 7.855 -0.187 -4.836 1 97.12 97 ALA A O 1
ATOM 741 N N . GLN A 1 98 ? 7.758 -0.191 -7.062 1 95.62 98 GLN A N 1
ATOM 742 C CA . GLN A 1 98 ? 8.445 1.09 -7.191 1 95.62 98 GLN A CA 1
ATOM 743 C C . GLN A 1 98 ? 7.609 2.225 -6.605 1 95.62 98 GLN A C 1
ATOM 745 O O . GLN A 1 98 ? 8.141 3.115 -5.941 1 95.62 98 GLN A O 1
ATOM 750 N N . ARG A 1 99 ? 6.375 2.166 -6.934 1 93.5 99 ARG A N 1
ATOM 751 C CA . ARG A 1 99 ? 5.477 3.166 -6.367 1 93.5 99 ARG A CA 1
ATOM 752 C C . ARG A 1 99 ? 5.535 3.154 -4.844 1 93.5 99 ARG A C 1
ATOM 754 O O . ARG A 1 99 ? 5.656 4.207 -4.215 1 93.5 99 ARG A O 1
ATOM 761 N N . LEU A 1 100 ? 5.473 1.971 -4.219 1 94.5 100 LEU A N 1
ATOM 762 C CA . LEU A 1 100 ? 5.516 1.831 -2.766 1 94.5 100 LEU A CA 1
ATOM 763 C C . LEU A 1 100 ? 6.875 2.262 -2.219 1 94.5 100 LEU A C 1
ATOM 765 O O . LEU A 1 100 ? 6.957 2.842 -1.135 1 94.5 100 LEU A O 1
ATOM 769 N N . SER A 1 101 ? 7.879 1.939 -2.949 1 94.94 101 SER A N 1
ATOM 770 C CA . SER A 1 101 ? 9.219 2.369 -2.551 1 94.94 101 SER A CA 1
ATOM 771 C C . SER A 1 101 ? 9.305 3.889 -2.467 1 94.94 101 SER A C 1
ATOM 773 O O . SER A 1 101 ? 9.891 4.43 -1.527 1 94.94 101 SER A O 1
ATOM 775 N N . ASN A 1 102 ? 8.734 4.586 -3.459 1 92.31 102 ASN A N 1
ATOM 776 C CA . ASN A 1 102 ? 8.703 6.043 -3.447 1 92.31 102 ASN A CA 1
ATOM 777 C C . ASN A 1 102 ? 7.938 6.578 -2.242 1 92.31 102 ASN A C 1
ATOM 779 O O . ASN A 1 102 ? 8.336 7.582 -1.644 1 92.31 102 ASN A O 1
ATOM 783 N N . LEU A 1 103 ? 6.906 5.945 -1.961 1 93.12 103 LEU A N 1
ATOM 784 C CA . LEU A 1 103 ? 6.105 6.332 -0.805 1 93.12 103 LEU A CA 1
ATOM 785 C C . LEU A 1 103 ? 6.91 6.195 0.484 1 93.12 103 LEU A C 1
ATOM 787 O O . LEU A 1 103 ? 6.836 7.055 1.362 1 93.12 103 LEU A O 1
ATOM 791 N N . LEU A 1 104 ? 7.676 5.152 0.604 1 95.19 104 LEU A N 1
ATOM 792 C CA . LEU A 1 104 ? 8.469 4.906 1.801 1 95.19 104 LEU A CA 1
ATOM 793 C C . LEU A 1 104 ? 9.602 5.918 1.919 1 95.19 104 LEU A C 1
ATOM 795 O O . LEU A 1 104 ? 10.031 6.25 3.025 1 95.19 104 LEU A O 1
ATOM 799 N N . MET A 1 105 ? 10.047 6.441 0.783 1 93.44 105 MET A N 1
ATOM 800 C CA . MET A 1 105 ? 11.039 7.516 0.826 1 93.44 105 MET A CA 1
ATOM 801 C C . MET A 1 105 ? 10.461 8.75 1.508 1 93.44 105 MET A C 1
ATOM 803 O O . MET A 1 105 ? 11.148 9.414 2.289 1 93.44 105 MET A O 1
ATOM 807 N N . VAL A 1 106 ? 9.219 9.023 1.23 1 93.44 106 VAL A N 1
ATOM 808 C CA . VAL A 1 106 ? 8.539 10.148 1.862 1 93.44 106 VAL A CA 1
ATOM 809 C C . VAL A 1 106 ? 8.398 9.891 3.359 1 93.44 106 VAL A C 1
ATOM 811 O O . VAL A 1 106 ? 8.648 10.773 4.176 1 93.44 106 VAL A O 1
ATOM 814 N N . ALA A 1 107 ? 8.055 8.656 3.705 1 96.12 107 ALA A N 1
ATOM 815 C CA . ALA A 1 107 ? 7.906 8.289 5.109 1 96.12 107 ALA A CA 1
ATOM 816 C C . ALA A 1 107 ? 9.227 8.445 5.859 1 96.12 107 ALA A C 1
ATOM 818 O O . ALA A 1 107 ? 9.242 8.898 7.004 1 96.12 107 ALA A O 1
ATOM 819 N N . ARG A 1 108 ? 10.297 8.094 5.188 1 95.12 108 ARG A N 1
ATOM 820 C CA . ARG A 1 108 ? 11.617 8.211 5.797 1 95.12 108 ARG A CA 1
ATOM 821 C C . ARG A 1 108 ? 12 9.68 5.984 1 95.12 108 ARG A C 1
ATOM 823 O O . ARG A 1 108 ? 12.539 10.055 7.027 1 95.12 108 ARG A O 1
ATOM 830 N N . ALA A 1 109 ? 11.711 10.469 4.984 1 93.5 109 ALA A N 1
ATOM 831 C CA . ALA A 1 109 ? 12.008 11.898 5.059 1 93.5 109 ALA A CA 1
ATOM 832 C C . ALA A 1 109 ? 11.25 12.555 6.211 1 93.5 109 ALA A C 1
ATOM 834 O O . ALA A 1 109 ? 11.734 13.523 6.805 1 93.5 109 ALA A O 1
ATOM 835 N N . ASN A 1 110 ? 10.148 11.938 6.559 1 94.38 110 ASN A N 1
ATOM 836 C CA . ASN A 1 110 ? 9.305 12.484 7.617 1 94.38 110 ASN A CA 1
ATOM 837 C C . ASN A 1 110 ? 9.547 11.773 8.945 1 94.38 110 ASN A C 1
ATOM 839 O O . ASN A 1 110 ? 8.734 11.867 9.867 1 94.38 110 ASN A O 1
ATOM 843 N N . GLN A 1 111 ? 10.555 10.93 9.031 1 93.81 111 GLN A N 1
ATOM 844 C CA . GLN A 1 111 ? 11.047 10.281 10.242 1 93.81 111 GLN A CA 1
ATOM 845 C C . GLN A 1 111 ? 10.039 9.266 10.773 1 93.81 111 GLN A C 1
ATOM 847 O O . GLN A 1 111 ? 9.898 9.109 11.992 1 93.81 111 GLN A O 1
ATOM 852 N N . LEU A 1 112 ? 9.328 8.734 9.883 1 95.75 112 LEU A N 1
ATOM 853 C CA . LEU A 1 112 ? 8.375 7.699 10.273 1 95.75 112 LEU A CA 1
ATOM 854 C C . LEU A 1 112 ? 9.016 6.316 10.172 1 95.75 112 LEU A C 1
ATOM 856 O O . LEU A 1 112 ? 8.461 5.336 10.688 1 95.75 112 LEU A O 1
ATOM 860 N N . LEU A 1 113 ? 10.078 6.184 9.461 1 91.88 113 LEU A N 1
ATOM 861 C CA . LEU A 1 113 ? 10.883 4.977 9.305 1 91.88 113 LEU A CA 1
ATOM 862 C C . LEU A 1 113 ? 12.367 5.297 9.422 1 91.88 113 LEU A C 1
ATOM 864 O O . LEU A 1 113 ? 12.805 6.387 9.031 1 91.88 113 LEU A O 1
ATOM 868 N N . PRO A 1 114 ? 13.148 4.41 10.172 1 82.56 114 PRO A N 1
ATOM 869 C CA . PRO A 1 114 ? 14.594 4.656 10.172 1 82.56 114 PRO A CA 1
ATOM 870 C C . PRO A 1 114 ? 15.195 4.629 8.766 1 82.56 114 PRO A C 1
ATOM 872 O O . PRO A 1 114 ? 14.641 3.998 7.867 1 82.56 114 PRO A O 1
ATOM 875 N N . GLY A 1 115 ? 16.266 5.648 8.508 1 69.38 115 GLY A N 1
ATOM 876 C CA . GLY A 1 115 ? 16.953 5.68 7.223 1 69.38 115 GLY A CA 1
ATOM 877 C C . GLY A 1 115 ? 17.469 4.32 6.793 1 69.38 115 GLY A C 1
ATOM 878 O O . GLY A 1 115 ? 17.547 3.395 7.605 1 69.38 115 GLY A O 1
ATOM 879 N N . VAL A 1 116 ? 17.609 4.133 5.57 1 62.22 116 VAL A N 1
ATOM 880 C CA . VAL A 1 116 ? 18.234 2.9 5.102 1 62.22 116 VAL A CA 1
ATOM 881 C C . VAL A 1 116 ? 19.703 2.883 5.5 1 62.22 116 VAL A C 1
ATOM 883 O O . VAL A 1 116 ? 20.422 3.867 5.301 1 62.22 116 VAL A O 1
ATOM 886 N N . GLU A 1 117 ? 20.344 2.703 6.773 1 48.56 117 GLU A N 1
ATOM 887 C CA . GLU A 1 117 ? 21.766 2.672 7.141 1 48.56 117 GLU A CA 1
ATOM 888 C C . GLU A 1 117 ? 22.641 2.369 5.926 1 48.56 117 GLU A C 1
ATOM 890 O O . GLU A 1 117 ? 23.859 2.514 5.988 1 48.56 117 GLU A O 1
ATOM 895 N N . GLY A 1 118 ? 22.609 1.522 5.07 1 36.78 118 GLY A N 1
ATOM 896 C CA . GLY A 1 118 ? 23.812 1.156 4.324 1 36.78 118 GLY A CA 1
ATOM 897 C C . GLY A 1 118 ? 24.359 2.289 3.475 1 36.78 118 GLY A C 1
ATOM 898 O O . GLY A 1 118 ? 25.109 2.057 2.533 1 36.78 118 GLY A O 1
ATOM 899 N N . ALA A 1 119 ? 24.047 3.467 3.357 1 30.66 119 ALA A N 1
ATOM 900 C CA . ALA A 1 119 ? 25.062 4.184 2.594 1 30.66 119 ALA A CA 1
ATOM 901 C C . ALA A 1 119 ? 26.312 4.438 3.441 1 30.66 119 ALA A C 1
ATOM 903 O O . ALA A 1 119 ? 26.203 4.715 4.637 1 30.66 119 ALA A O 1
ATOM 904 N N . PRO A 1 120 ? 27.594 4.152 2.914 1 26.75 120 PRO A N 1
ATOM 905 C CA . PRO A 1 120 ? 28.75 4.66 3.654 1 26.75 120 PRO A CA 1
ATOM 906 C C . PRO A 1 120 ? 28.594 6.113 4.086 1 26.75 120 PRO A C 1
ATOM 908 O O . PRO A 1 120 ? 27.812 6.859 3.477 1 26.75 120 PRO A O 1
ATOM 911 N N . MET B 1 1 ? -16.156 11.75 22.266 1 34.84 1 MET B N 1
ATOM 912 C CA . MET B 1 1 ? -15.562 10.867 21.266 1 34.84 1 MET B CA 1
ATOM 913 C C . MET B 1 1 ? -14.25 10.281 21.781 1 34.84 1 MET B C 1
ATOM 915 O O . MET B 1 1 ? -13.352 11.016 22.188 1 34.84 1 MET B O 1
ATOM 919 N N . LYS B 1 2 ? -14.242 9.125 22.219 1 44.03 2 LYS B N 1
ATOM 920 C CA . LYS B 1 2 ? -13.25 8.523 23.109 1 44.03 2 LYS B CA 1
ATOM 921 C C . LYS B 1 2 ? -11.867 8.5 22.469 1 44.03 2 LYS B C 1
ATOM 923 O O . LYS B 1 2 ? -11.711 8.031 21.344 1 44.03 2 LYS B O 1
ATOM 928 N N . MET B 1 3 ? -11.008 9.391 22.781 1 50.16 3 MET B N 1
ATOM 929 C CA . MET B 1 3 ? -9.594 9.375 22.391 1 50.16 3 MET B CA 1
ATOM 930 C C . MET B 1 3 ? -9.016 7.969 22.5 1 50.16 3 MET B C 1
ATOM 932 O O . MET B 1 3 ? -9.32 7.234 23.438 1 50.16 3 MET B O 1
ATOM 936 N N . PRO B 1 4 ? -8.688 7.355 21.375 1 55 4 PRO B N 1
ATOM 937 C CA . PRO B 1 4 ? -8.125 6.023 21.594 1 55 4 PRO B CA 1
ATOM 938 C C . PRO B 1 4 ? -7.141 5.988 22.766 1 55 4 PRO B C 1
ATOM 940 O O . PRO B 1 4 ? -6.5 6.996 23.078 1 55 4 PRO B O 1
ATOM 943 N N . ASP B 1 5 ? -7.383 5.125 23.641 1 59.62 5 ASP B N 1
ATOM 944 C CA . ASP B 1 5 ? -6.453 4.883 24.734 1 59.62 5 ASP B CA 1
ATOM 945 C C . ASP B 1 5 ? -5.008 5.012 24.266 1 59.62 5 ASP B C 1
ATOM 947 O O . ASP B 1 5 ? -4.594 4.344 23.328 1 59.62 5 ASP B O 1
ATOM 951 N N . ALA B 1 6 ? -4.363 6.211 24.422 1 62.25 6 ALA B N 1
ATOM 952 C CA . ALA B 1 6 ? -2.961 6.492 24.125 1 62.25 6 ALA B CA 1
ATOM 953 C C . ALA B 1 6 ? -2.119 5.219 24.203 1 62.25 6 ALA B C 1
ATOM 955 O O . ALA B 1 6 ? -1.047 5.141 23.609 1 62.25 6 ALA B O 1
ATOM 956 N N . ASN B 1 7 ? -2.717 4.133 24.828 1 68.56 7 ASN B N 1
ATOM 957 C CA . ASN B 1 7 ? -1.931 2.928 25.078 1 68.56 7 ASN B CA 1
ATOM 958 C C . ASN B 1 7 ? -2.262 1.823 24.078 1 68.56 7 ASN B C 1
ATOM 960 O O . ASN B 1 7 ? -1.725 0.718 24.156 1 68.56 7 ASN B O 1
ATOM 964 N N . ALA B 1 8 ? -3.096 2.189 23.141 1 84.12 8 ALA B N 1
ATOM 965 C CA . ALA B 1 8 ? -3.473 1.15 22.188 1 84.12 8 ALA B CA 1
ATOM 966 C C . ALA B 1 8 ? -2.303 0.796 21.266 1 84.12 8 ALA B C 1
ATOM 968 O O . ALA B 1 8 ? -1.438 1.635 21 1 84.12 8 ALA B O 1
ATOM 969 N N . ASP B 1 9 ? -2.129 -0.425 20.859 1 92.5 9 ASP B N 1
ATOM 970 C CA . ASP B 1 9 ? -1.087 -0.903 19.953 1 92.5 9 ASP B CA 1
ATOM 971 C C . ASP B 1 9 ? -1.33 -0.414 18.531 1 92.5 9 ASP B C 1
ATOM 973 O O . ASP B 1 9 ? -2.365 -0.714 17.938 1 92.5 9 ASP B O 1
ATOM 977 N N . PRO B 1 10 ? -0.463 0.42 18 1 93.94 10 PRO B N 1
ATOM 978 C CA . PRO B 1 10 ? -0.641 0.999 16.672 1 93.94 10 PRO B CA 1
ATOM 979 C C . PRO B 1 10 ? -0.862 -0.061 15.586 1 93.94 10 PRO B C 1
ATOM 981 O O . PRO B 1 10 ? -1.506 0.212 14.57 1 93.94 10 PRO B O 1
ATOM 984 N N . VAL B 1 11 ? -0.377 -1.283 15.828 1 91.94 11 VAL B N 1
ATOM 985 C CA . VAL B 1 11 ? -0.441 -2.34 14.82 1 91.94 11 VAL B CA 1
ATOM 986 C C . VAL B 1 11 ? -1.883 -2.814 14.664 1 91.94 11 VAL B C 1
ATOM 988 O O . VAL B 1 11 ? -2.234 -3.42 13.648 1 91.94 11 VAL B O 1
ATOM 991 N N . CYS B 1 12 ? -2.709 -2.498 15.586 1 92.06 12 CYS B N 1
ATOM 992 C CA . CYS B 1 12 ? -4.113 -2.898 15.539 1 92.06 12 CYS B CA 1
ATOM 993 C C . CYS B 1 12 ? -4.887 -2.041 14.547 1 92.06 12 CYS B C 1
ATOM 995 O O . CYS B 1 12 ? -6.023 -2.365 14.195 1 92.06 12 CYS B O 1
ATOM 997 N N . PHE B 1 13 ? -4.238 -0.991 14.031 1 93.62 13 PHE B N 1
ATOM 998 C CA . PHE B 1 13 ? -4.969 -0.034 13.203 1 93.62 13 PHE B CA 1
ATOM 999 C C . PHE B 1 13 ? -4.516 -0.12 11.75 1 93.62 13 PHE B C 1
ATOM 1001 O O . PHE B 1 13 ? -4.988 0.642 10.906 1 93.62 13 PHE B O 1
ATOM 1008 N N . ILE B 1 14 ? -3.564 -1.018 11.539 1 92.56 14 ILE B N 1
ATOM 1009 C CA . ILE B 1 14 ? -3.072 -1.163 10.172 1 92.56 14 ILE B CA 1
ATOM 1010 C C . ILE B 1 14 ? -3.564 -2.482 9.578 1 92.56 14 ILE B C 1
ATOM 1012 O O . ILE B 1 14 ? -3.896 -3.414 10.32 1 92.56 14 ILE B O 1
ATOM 1016 N N . PRO B 1 15 ? -3.721 -2.617 8.266 1 92.12 15 PRO B N 1
ATOM 1017 C CA . PRO B 1 15 ? -3.232 -1.666 7.266 1 92.12 15 PRO B CA 1
ATOM 1018 C C . PRO B 1 15 ? -4.133 -0.442 7.125 1 92.12 15 PRO B C 1
ATOM 1020 O O . PRO B 1 15 ? -5.352 -0.542 7.301 1 92.12 15 PRO B O 1
ATOM 1023 N N . LEU B 1 16 ? -3.586 0.668 6.715 1 94.75 16 LEU B N 1
ATOM 1024 C CA . LEU B 1 16 ? -4.312 1.896 6.41 1 94.75 16 LEU B CA 1
ATOM 1025 C C . LEU B 1 16 ? -4.738 1.924 4.945 1 94.75 16 LEU B C 1
ATOM 1027 O O . LEU B 1 16 ? -4.066 1.348 4.09 1 94.75 16 LEU B O 1
ATOM 1031 N N . THR B 1 17 ? -5.859 2.617 4.719 1 92 17 THR B N 1
ATOM 1032 C CA . THR B 1 17 ? -6.176 2.91 3.326 1 92 17 THR B CA 1
ATOM 1033 C C . THR B 1 17 ? -5.152 3.873 2.73 1 92 17 THR B C 1
ATOM 1035 O O . THR B 1 17 ? -4.504 4.629 3.459 1 92 17 THR B O 1
ATOM 1038 N N . PRO B 1 18 ? -5.004 3.793 1.378 1 91.88 18 PRO B N 1
ATOM 1039 C CA . PRO B 1 18 ? -4.055 4.715 0.753 1 91.88 18 PRO B CA 1
ATOM 1040 C C . PRO B 1 18 ? -4.344 6.176 1.088 1 91.88 18 PRO B C 1
ATOM 1042 O O . PRO B 1 18 ? -3.42 6.941 1.38 1 91.88 18 PRO B O 1
ATOM 1045 N N . ALA B 1 19 ? -5.559 6.566 1.097 1 93.44 19 ALA B N 1
ATOM 1046 C CA . ALA B 1 19 ? -5.934 7.953 1.367 1 93.44 19 ALA B CA 1
ATOM 1047 C C . ALA B 1 19 ? -5.461 8.391 2.752 1 93.44 19 ALA B C 1
ATOM 1049 O O . ALA B 1 19 ? -4.816 9.43 2.895 1 93.44 19 ALA B O 1
ATOM 1050 N N . VAL B 1 20 ? -5.734 7.559 3.756 1 96 20 VAL B N 1
ATOM 1051 C CA . VAL B 1 20 ? -5.402 7.883 5.137 1 96 20 VAL B CA 1
ATOM 1052 C C . VAL B 1 20 ? -3.885 7.949 5.305 1 96 20 VAL B C 1
ATOM 1054 O O . VAL B 1 20 ? -3.361 8.883 5.922 1 96 20 VAL B O 1
ATOM 1057 N N . PHE B 1 21 ? -3.195 7.012 4.762 1 96.56 21 PHE B N 1
ATOM 1058 C CA . PHE B 1 21 ? -1.743 7.008 4.895 1 96.56 21 PHE B CA 1
ATOM 1059 C C . PHE B 1 21 ? -1.138 8.242 4.23 1 96.56 21 PHE B C 1
ATOM 1061 O O . PHE B 1 21 ? -0.248 8.883 4.797 1 96.56 21 PHE B O 1
ATOM 1068 N N . HIS B 1 22 ? -1.635 8.586 3.045 1 96.38 22 HIS B N 1
ATOM 1069 C CA . HIS B 1 22 ? -1.13 9.758 2.35 1 96.38 22 HIS B CA 1
ATOM 1070 C C . HIS B 1 22 ? -1.409 11.031 3.143 1 96.38 22 HIS B C 1
ATOM 1072 O O . HIS B 1 22 ? -0.576 11.938 3.182 1 96.38 22 HIS B O 1
ATOM 1078 N N . ILE B 1 23 ? -2.529 11.109 3.742 1 97 23 ILE B N 1
ATOM 1079 C CA . ILE B 1 23 ? -2.879 12.266 4.551 1 97 23 ILE B CA 1
ATOM 1080 C C . ILE B 1 23 ? -1.929 12.375 5.742 1 97 23 ILE B C 1
ATOM 1082 O O . ILE B 1 23 ? -1.413 13.453 6.043 1 97 23 ILE B O 1
ATOM 1086 N N . LEU B 1 24 ? -1.695 11.25 6.418 1 97.75 24 LEU B N 1
ATOM 1087 C CA . LEU B 1 24 ? -0.798 11.234 7.566 1 97.75 24 LEU B CA 1
ATOM 1088 C C . LEU B 1 24 ? 0.615 11.641 7.16 1 97.75 24 LEU B C 1
ATOM 1090 O O . LEU B 1 24 ? 1.298 12.359 7.895 1 97.75 24 LEU B O 1
ATOM 1094 N N . LEU B 1 25 ? 1.02 11.172 5.988 1 97.06 25 LEU B N 1
ATOM 1095 C CA . LEU B 1 25 ? 2.33 11.555 5.477 1 97.06 25 LEU B CA 1
ATOM 1096 C C . LEU B 1 25 ? 2.406 13.055 5.246 1 97.06 25 LEU B C 1
ATOM 1098 O O . LEU B 1 25 ? 3.406 13.695 5.59 1 97.06 25 LEU B O 1
ATOM 110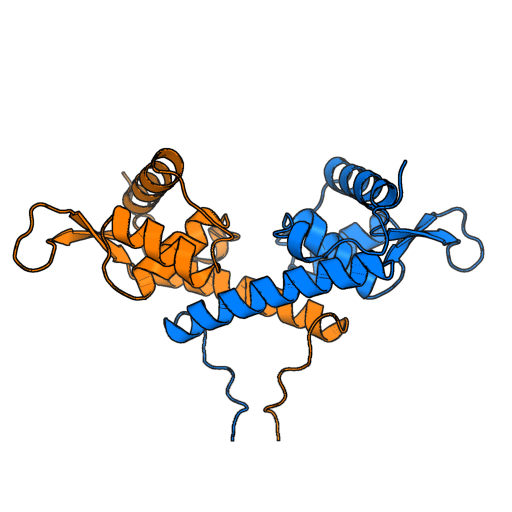2 N N . ALA B 1 26 ? 1.373 13.602 4.664 1 96.88 26 ALA B N 1
ATOM 1103 C CA . ALA B 1 26 ? 1.338 15.023 4.344 1 96.88 26 ALA B CA 1
ATOM 1104 C C . ALA B 1 26 ? 1.44 15.875 5.605 1 96.88 26 ALA B C 1
ATOM 1106 O O . ALA B 1 26 ? 2.176 16.859 5.637 1 96.88 26 ALA B O 1
ATOM 1107 N N . VAL B 1 27 ? 0.756 15.461 6.676 1 97.25 27 VAL B N 1
ATOM 1108 C CA . VAL B 1 27 ? 0.718 16.266 7.891 1 97.25 27 VAL B CA 1
ATOM 1109 C C . VAL B 1 27 ? 1.935 15.953 8.758 1 97.25 27 VAL B C 1
ATOM 1111 O O . VAL B 1 27 ? 2.27 16.703 9.672 1 97.25 27 VAL B O 1
ATOM 1114 N N . ALA B 1 28 ? 2.566 14.828 8.539 1 97 28 ALA B N 1
ATOM 1115 C CA . ALA B 1 28 ? 3.807 14.492 9.234 1 97 28 ALA B CA 1
ATOM 1116 C C . ALA B 1 28 ? 4.938 15.43 8.812 1 97 28 ALA B C 1
ATOM 1118 O O . ALA B 1 28 ? 5.852 15.703 9.594 1 97 28 ALA B O 1
ATOM 1119 N N . GLU B 1 29 ? 4.914 15.82 7.57 1 96.06 29 GLU B N 1
ATOM 1120 C CA . GLU B 1 29 ? 5.938 16.734 7.059 1 96.06 29 GLU B CA 1
ATOM 1121 C C . GLU B 1 29 ? 5.855 18.094 7.742 1 96.06 29 GLU B C 1
ATOM 1123 O O . GLU B 1 29 ? 6.879 18.656 8.141 1 96.06 29 GLU B O 1
ATOM 1128 N N . CYS B 1 30 ? 4.723 18.641 7.879 1 95.19 30 CYS B N 1
ATOM 1129 C CA . CYS B 1 30 ? 4.445 19.906 8.555 1 95.19 30 CYS B CA 1
ATOM 1130 C C . CYS B 1 30 ? 2.945 20.094 8.75 1 95.19 30 CYS B C 1
ATOM 1132 O O . CYS B 1 30 ? 2.139 19.344 8.188 1 95.19 30 CYS B O 1
ATOM 1134 N N . ASP B 1 31 ? 2.643 21.031 9.586 1 96.31 31 ASP B N 1
ATOM 1135 C CA . ASP B 1 31 ? 1.239 21.391 9.758 1 96.31 31 ASP B CA 1
ATOM 1136 C C . ASP B 1 31 ? 0.641 21.906 8.445 1 96.31 31 ASP B C 1
ATOM 1138 O O . ASP B 1 31 ? 1.249 22.734 7.762 1 96.31 31 ASP B O 1
ATOM 1142 N N . ARG B 1 32 ? -0.522 21.344 8.109 1 96.19 32 ARG B N 1
ATOM 1143 C CA . ARG B 1 32 ? -1.159 21.766 6.871 1 96.19 32 ARG B CA 1
ATOM 1144 C C . ARG B 1 32 ? -2.658 21.969 7.062 1 96.19 32 ARG B C 1
ATOM 1146 O O . ARG B 1 32 ? -3.279 21.297 7.891 1 96.19 32 ARG B O 1
ATOM 1153 N N . HIS B 1 33 ? -3.207 22.922 6.277 1 96.12 33 HIS B N 1
ATOM 1154 C CA . HIS B 1 33 ? -4.66 22.984 6.168 1 96.12 33 HIS B CA 1
ATOM 1155 C C . HIS B 1 33 ? -5.172 22.031 5.086 1 96.12 33 HIS B C 1
ATOM 1157 O O . HIS B 1 33 ? -4.379 21.391 4.395 1 96.12 33 HIS B O 1
ATOM 1163 N N . GLY B 1 34 ? -6.523 21.938 4.973 1 95.06 34 GLY B N 1
ATOM 1164 C CA . GLY B 1 34 ? -7.121 20.969 4.074 1 95.06 34 GLY B CA 1
ATOM 1165 C C . GLY B 1 34 ? -6.582 21.062 2.656 1 95.06 34 GLY B C 1
ATOM 1166 O O . GLY B 1 34 ? -6.188 20.047 2.072 1 95.06 34 GLY B O 1
ATOM 1167 N N . TYR B 1 35 ? -6.586 22.219 2.139 1 94.56 35 TYR B N 1
ATOM 1168 C CA . TYR B 1 35 ? -6.086 22.422 0.783 1 94.56 35 TYR B CA 1
ATOM 1169 C C . TYR B 1 35 ? -4.609 22.062 0.685 1 94.56 35 TYR B C 1
ATOM 1171 O O . TYR B 1 35 ? -4.164 21.5 -0.317 1 94.56 35 TYR B O 1
ATOM 1179 N N . GLY B 1 36 ? -3.842 22.359 1.643 1 95.38 36 GLY B N 1
ATOM 1180 C CA . GLY B 1 36 ? -2.434 22 1.7 1 95.38 36 GLY B CA 1
ATOM 1181 C C . GLY B 1 36 ? -2.197 20.5 1.682 1 95.38 36 GLY B C 1
ATOM 1182 O O . GLY B 1 36 ? -1.267 20.031 1.03 1 95.38 36 GLY B O 1
ATOM 1183 N N . VAL B 1 37 ? -3.023 19.828 2.373 1 96.75 37 VAL B N 1
ATOM 1184 C CA . VAL B 1 37 ? -2.93 18.375 2.395 1 96.75 37 VAL B CA 1
ATOM 1185 C C . VAL B 1 37 ? -3.209 17.812 1.001 1 96.75 37 VAL B C 1
ATOM 1187 O O . VAL B 1 37 ? -2.453 16.984 0.494 1 96.75 37 VAL B O 1
ATOM 1190 N N . MET B 1 38 ? -4.289 18.312 0.437 1 96.19 38 MET B N 1
ATOM 1191 C CA . MET B 1 38 ? -4.68 17.859 -0.895 1 96.19 38 MET B CA 1
ATOM 1192 C C . MET B 1 38 ? -3.557 18.078 -1.899 1 96.19 38 MET B C 1
ATOM 1194 O O . MET B 1 38 ? -3.23 17.188 -2.684 1 96.19 38 MET B O 1
ATOM 1198 N N . ARG B 1 39 ? -2.879 19.203 -1.859 1 95.38 39 ARG B N 1
ATOM 1199 C CA . ARG B 1 39 ? -1.81 19.562 -2.783 1 95.38 39 ARG B CA 1
ATOM 1200 C C . ARG B 1 39 ? -0.563 18.734 -2.537 1 95.38 39 ARG B C 1
ATOM 1202 O O . ARG B 1 39 ? 0.065 18.25 -3.482 1 95.38 39 ARG B O 1
ATOM 1209 N N . ALA B 1 40 ? -0.222 18.594 -1.314 1 94.94 40 ALA B N 1
ATOM 1210 C CA . ALA B 1 40 ? 0.949 17.797 -0.954 1 94.94 40 ALA B CA 1
ATOM 1211 C C . ALA B 1 40 ? 0.805 16.344 -1.438 1 94.94 40 ALA B C 1
ATOM 1213 O O . ALA B 1 40 ? 1.741 15.781 -2.006 1 94.94 40 ALA B O 1
ATOM 1214 N N . VAL B 1 41 ? -0.362 15.758 -1.245 1 94.44 41 VAL B N 1
ATOM 1215 C CA . VAL B 1 41 ? -0.624 14.375 -1.646 1 94.44 41 VAL B CA 1
ATOM 1216 C C . VAL B 1 41 ? -0.511 14.25 -3.162 1 94.44 41 VAL B C 1
ATOM 1218 O O . VAL B 1 41 ? 0.078 13.289 -3.67 1 94.44 41 VAL B O 1
ATOM 1221 N N . GLU B 1 42 ? -1.073 15.203 -3.828 1 93.69 42 GLU B N 1
ATOM 1222 C CA . GLU B 1 42 ? -0.991 15.188 -5.285 1 93.69 42 GLU B CA 1
ATOM 1223 C C . GLU B 1 42 ? 0.457 15.297 -5.758 1 93.69 42 GLU B C 1
ATOM 1225 O O . GLU B 1 42 ? 0.873 14.586 -6.672 1 93.69 42 GLU B O 1
ATOM 1230 N N . GLU B 1 43 ? 1.234 16.109 -5.09 1 91.06 43 GLU B N 1
ATOM 1231 C CA . GLU B 1 43 ? 2.613 16.375 -5.484 1 91.06 43 GLU B CA 1
ATOM 1232 C C . GLU B 1 43 ? 3.498 15.156 -5.258 1 91.06 43 GLU B C 1
ATOM 1234 O O . GLU B 1 43 ? 4.176 14.695 -6.18 1 91.06 43 GLU B O 1
ATOM 1239 N N . TYR B 1 44 ? 3.445 14.586 -4.113 1 85.44 44 TYR B N 1
ATOM 1240 C CA . TYR B 1 44 ? 4.398 13.508 -3.85 1 85.44 44 TYR B CA 1
ATOM 1241 C C . TYR B 1 44 ? 3.959 12.211 -4.52 1 85.44 44 TYR B C 1
ATOM 1243 O O . TYR B 1 44 ? 4.773 11.312 -4.742 1 85.44 44 TYR B O 1
ATOM 1251 N N . SER B 1 45 ? 2.674 12.102 -4.859 1 86.62 45 SER B N 1
ATOM 1252 C CA . SER B 1 45 ? 2.213 10.93 -5.602 1 86.62 45 SER B CA 1
ATOM 1253 C C . SER B 1 45 ? 2.461 11.086 -7.098 1 86.62 45 SER B C 1
ATOM 1255 O O . SER B 1 45 ? 2.104 10.211 -7.887 1 86.62 45 SER B O 1
ATOM 1257 N N . GLY B 1 46 ? 3.043 12.227 -7.492 1 83.44 46 GLY B N 1
ATOM 1258 C CA . GLY B 1 46 ? 3.264 12.5 -8.906 1 83.44 46 GLY B CA 1
ATOM 1259 C C . GLY B 1 46 ? 1.977 12.695 -9.68 1 83.44 46 GLY B C 1
ATOM 1260 O O . GLY B 1 46 ? 1.892 12.32 -10.852 1 83.44 46 GLY B O 1
ATOM 1261 N N . GLY B 1 47 ? 0.944 13.117 -8.961 1 85.69 47 GLY B N 1
ATOM 1262 C CA . GLY B 1 47 ? -0.342 13.367 -9.594 1 85.69 47 GLY B CA 1
ATOM 1263 C C . GLY B 1 47 ? -1.208 12.125 -9.695 1 8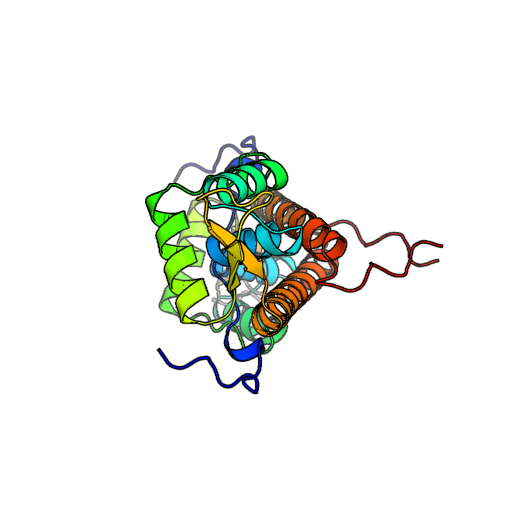5.69 47 GLY B C 1
ATOM 1264 O O . GLY B 1 47 ? -2.312 12.172 -10.242 1 85.69 47 GLY B O 1
ATOM 1265 N N . LYS B 1 48 ? -0.766 11.031 -9.133 1 82.38 48 LYS B N 1
ATOM 1266 C CA . LYS B 1 48 ? -1.466 9.758 -9.273 1 82.38 48 LYS B CA 1
ATOM 1267 C C . LYS B 1 48 ? -2.598 9.633 -8.258 1 82.38 48 LYS B C 1
ATOM 1269 O O . LYS B 1 48 ? -3.557 8.891 -8.477 1 82.38 48 LY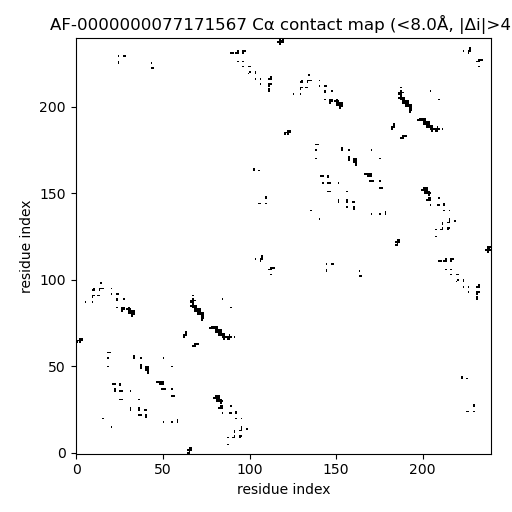S B O 1
ATOM 1274 N N . LEU B 1 49 ? -2.438 10.289 -7.16 1 88.12 49 LEU B N 1
ATOM 1275 C CA . LEU B 1 49 ? -3.496 10.305 -6.156 1 88.12 49 LEU B CA 1
ATOM 1276 C C . LEU B 1 49 ? -4.027 11.719 -5.941 1 88.12 49 LEU B C 1
ATOM 1278 O O . LEU B 1 49 ? -3.303 12.586 -5.449 1 88.12 49 LEU B O 1
ATOM 1282 N N . LYS B 1 50 ? -5.277 11.922 -6.402 1 91.31 50 LYS B N 1
ATOM 1283 C CA . LYS B 1 50 ? -5.98 13.18 -6.18 1 91.31 50 LYS B CA 1
ATOM 1284 C C . LYS B 1 50 ? -7.152 12.992 -5.223 1 91.31 50 LYS B C 1
ATOM 1286 O O . LYS B 1 50 ? -8.148 12.344 -5.566 1 91.31 50 LYS B O 1
ATOM 1291 N N . LEU B 1 51 ? -7.02 13.508 -4.051 1 93.88 51 LEU B N 1
ATOM 1292 C CA . LEU B 1 51 ? -8.102 13.422 -3.074 1 93.88 51 LEU B CA 1
ATOM 1293 C C . LEU B 1 51 ? -9.156 14.492 -3.336 1 93.88 51 LEU B C 1
ATOM 1295 O O . LEU B 1 51 ? -8.867 15.688 -3.264 1 93.88 51 LEU B O 1
ATOM 1299 N N . GLY B 1 52 ? -10.305 14.094 -3.717 1 92.69 52 GLY B N 1
ATOM 1300 C CA . GLY B 1 52 ? -11.383 15.07 -3.766 1 92.69 52 GLY B CA 1
ATOM 1301 C C . GLY B 1 52 ? -11.719 15.648 -2.406 1 92.69 52 GLY B C 1
ATOM 1302 O O . GLY B 1 52 ? -11.375 15.07 -1.373 1 92.69 52 GLY B O 1
ATOM 1303 N N . PRO B 1 53 ? -12.43 16.828 -2.447 1 93.94 53 PRO B N 1
ATOM 1304 C CA . PRO B 1 53 ? -12.789 17.484 -1.185 1 93.94 53 PRO B CA 1
ATOM 1305 C C . PRO B 1 53 ? -13.609 16.578 -0.268 1 93.94 53 PRO B C 1
ATOM 1307 O O . PRO B 1 53 ? -13.406 16.578 0.948 1 93.94 53 PRO B O 1
ATOM 1310 N N . GLY B 1 54 ? -14.477 15.875 -0.824 1 94.75 54 GLY B N 1
ATOM 1311 C CA . GLY B 1 54 ? -15.312 14.977 -0.032 1 94.75 54 GLY B CA 1
ATOM 1312 C C . GLY B 1 54 ? -14.508 13.93 0.72 1 94.75 54 GLY B C 1
ATOM 1313 O O . GLY B 1 54 ? -14.68 13.766 1.93 1 94.75 54 GLY B O 1
ATOM 1314 N N . ILE B 1 55 ? -13.633 13.172 0.063 1 94.75 55 ILE B N 1
ATOM 1315 C CA . ILE B 1 55 ? -12.805 12.133 0.66 1 94.75 55 ILE B CA 1
ATOM 1316 C C . ILE B 1 55 ? -11.852 12.75 1.678 1 94.75 55 ILE B C 1
ATOM 1318 O O . ILE B 1 55 ? -11.695 12.234 2.789 1 94.75 55 ILE B O 1
ATOM 1322 N N . LEU B 1 56 ? -11.273 13.883 1.317 1 96.69 56 LEU B N 1
ATOM 1323 C CA . LEU B 1 56 ? -10.289 14.539 2.178 1 96.69 56 LEU B CA 1
ATOM 1324 C C . LEU B 1 56 ? -10.922 14.953 3.504 1 96.69 56 LEU B C 1
ATOM 1326 O O . LEU B 1 56 ? -10.43 14.578 4.574 1 96.69 56 LEU B O 1
ATOM 1330 N N . TYR B 1 57 ? -12 15.641 3.398 1 96 57 TYR B N 1
ATOM 1331 C CA . TYR B 1 57 ? -12.547 16.219 4.625 1 96 57 TYR B CA 1
ATOM 1332 C C . TYR B 1 57 ? -13.25 15.148 5.457 1 96 57 TYR B C 1
ATOM 1334 O O . TYR B 1 57 ? -13.289 15.234 6.684 1 96 57 TYR B O 1
ATOM 1342 N N . GLY B 1 58 ? -13.773 14.172 4.773 1 96.81 58 GLY B N 1
ATOM 1343 C CA . GLY B 1 58 ? -14.266 13.008 5.492 1 96.81 58 GLY B CA 1
ATOM 1344 C C . GLY B 1 58 ? -13.172 12.281 6.262 1 96.81 58 GLY B C 1
ATOM 1345 O O . GLY B 1 58 ? -13.367 11.914 7.422 1 96.81 58 GLY B O 1
ATOM 1346 N N . SER B 1 59 ? -12.102 12.117 5.621 1 97.31 59 SER B N 1
ATOM 1347 C CA . SER B 1 59 ? -10.969 11.453 6.258 1 97.31 59 SER B CA 1
ATOM 1348 C C . SER B 1 59 ? -10.414 12.297 7.398 1 97.31 59 SER B C 1
ATOM 1350 O O . SER B 1 59 ? -10.086 11.773 8.469 1 97.31 59 SER B O 1
ATOM 1352 N N . LEU B 1 60 ? -10.312 13.594 7.164 1 97.38 60 LEU B N 1
ATOM 1353 C CA . LEU B 1 60 ? -9.812 14.484 8.203 1 97.38 60 LEU B CA 1
ATOM 1354 C C . LEU B 1 60 ? -10.703 14.445 9.438 1 97.38 60 LEU B C 1
ATOM 1356 O O . LEU B 1 60 ? -10.203 14.406 10.562 1 97.38 60 LEU B O 1
ATOM 1360 N N . LYS B 1 61 ? -11.961 14.445 9.203 1 97.06 61 LYS B N 1
ATOM 1361 C CA . LYS B 1 61 ? -12.914 14.375 10.305 1 97.06 61 LYS B CA 1
ATOM 1362 C C . LYS B 1 61 ? -12.727 13.094 11.109 1 97.06 61 LYS B C 1
ATOM 1364 O O . LYS B 1 61 ? -12.703 13.125 12.344 1 97.06 61 LYS B O 1
ATOM 1369 N N . GLN B 1 62 ? -12.562 11.977 10.453 1 97.38 62 GLN B N 1
ATOM 1370 C CA . GLN B 1 62 ? -12.367 10.688 11.109 1 97.38 62 GLN B CA 1
ATOM 1371 C C . GLN B 1 62 ? -11.039 10.656 11.867 1 97.38 62 GLN B C 1
ATOM 1373 O O . GLN B 1 62 ? -10.969 10.141 12.984 1 97.38 62 GLN B O 1
ATOM 1378 N N . LEU B 1 63 ? -10.047 11.219 11.281 1 98 63 LEU B N 1
ATOM 1379 C CA . LEU B 1 63 ? -8.719 11.227 11.883 1 98 63 LEU B CA 1
ATOM 1380 C C . LEU B 1 63 ? -8.695 12.117 13.125 1 98 63 LEU B C 1
ATOM 1382 O O . LEU B 1 63 ? -8.008 11.797 14.102 1 98 63 LEU B O 1
ATOM 1386 N N . LEU B 1 64 ? -9.438 13.18 13.078 1 97.31 64 LEU B N 1
ATOM 1387 C CA . LEU B 1 64 ? -9.586 14.039 14.242 1 97.31 64 LEU B CA 1
ATOM 1388 C C . LEU B 1 64 ? -10.32 13.312 15.359 1 97.31 64 LEU B C 1
ATOM 1390 O O . LEU B 1 64 ? -9.875 13.328 16.516 1 97.31 64 LEU B O 1
ATOM 1394 N N . ALA B 1 65 ? -11.375 12.672 14.984 1 96.88 65 ALA B N 1
ATOM 1395 C CA . ALA B 1 65 ? -12.195 11.953 15.953 1 96.88 65 ALA B CA 1
ATOM 1396 C C . ALA B 1 65 ? -11.406 10.828 16.609 1 96.88 65 ALA B C 1
ATOM 1398 O O . ALA B 1 65 ? -11.586 10.539 17.797 1 96.88 65 ALA B O 1
ATOM 1399 N N . SER B 1 66 ? -10.453 10.25 15.859 1 95.94 66 SER B N 1
ATOM 1400 C CA . SER B 1 66 ? -9.664 9.125 16.344 1 95.94 66 SER B CA 1
ATOM 1401 C C . SER B 1 66 ? -8.414 9.602 17.078 1 95.94 66 SER B C 1
ATOM 1403 O O . SER B 1 66 ? -7.676 8.789 17.656 1 95.94 66 SER B O 1
ATOM 1405 N N . GLY B 1 67 ? -8.148 10.836 16.984 1 96.62 67 GLY B N 1
ATOM 1406 C CA . GLY B 1 67 ? -7.016 11.414 17.703 1 96.62 67 GLY B CA 1
ATOM 1407 C C . GLY B 1 67 ? -5.691 11.211 16.984 1 96.62 67 GLY B C 1
ATOM 1408 O O . GLY B 1 67 ? -4.629 11.273 17.594 1 96.62 67 GLY B O 1
ATOM 1409 N N . TRP B 1 68 ? -5.758 10.852 15.727 1 97.81 68 TRP B N 1
ATOM 1410 C CA . TRP B 1 68 ? -4.531 10.641 14.969 1 97.81 68 TRP B CA 1
ATOM 1411 C C . TRP B 1 68 ? -3.926 11.969 14.523 1 97.81 68 TRP B C 1
ATOM 1413 O O . TRP B 1 68 ? -2.719 12.055 14.289 1 97.81 68 TRP B O 1
ATOM 1423 N N . ILE B 1 69 ? -4.781 12.992 14.367 1 98 69 ILE B N 1
ATOM 1424 C CA . ILE B 1 69 ? -4.352 14.359 14.102 1 98 69 ILE B CA 1
ATOM 1425 C C . ILE B 1 69 ? -5.055 15.32 15.055 1 98 69 ILE B C 1
ATOM 1427 O O . ILE B 1 69 ? -6.02 14.945 15.719 1 98 69 ILE B O 1
ATOM 1431 N N . GLU B 1 70 ? -4.535 16.5 15.133 1 97.38 70 GLU B N 1
ATO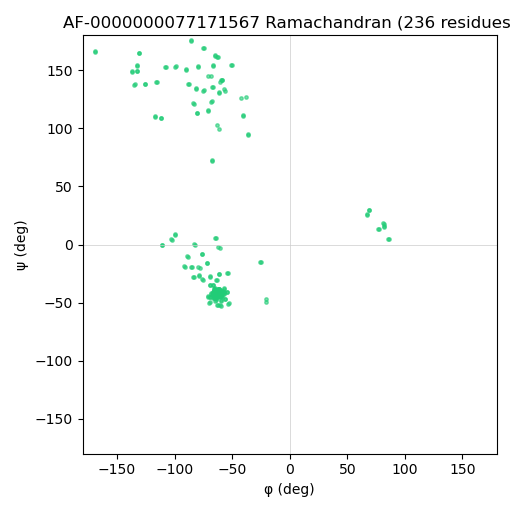M 1432 C CA . GLU B 1 70 ? -5.121 17.562 15.953 1 97.38 70 GLU B CA 1
ATOM 1433 C C . GLU B 1 70 ? -5.223 18.859 15.18 1 97.38 70 GLU B C 1
ATOM 1435 O O . GLU B 1 70 ? -4.449 19.109 14.25 1 97.38 70 GLU B O 1
ATOM 1440 N N . GLU B 1 71 ? -6.238 19.641 15.539 1 95.38 71 GLU B N 1
ATOM 1441 C CA . GLU B 1 71 ? -6.371 20.969 14.945 1 95.38 71 GLU B CA 1
ATOM 1442 C C . GLU B 1 71 ? -5.469 21.984 15.648 1 95.38 71 GLU B C 1
ATOM 1444 O O . GLU B 1 71 ? -5.375 21.984 16.875 1 95.38 71 GLU B O 1
ATOM 1449 N N . VAL B 1 72 ? -4.816 22.719 14.859 1 93.56 72 VAL B N 1
ATOM 1450 C CA . VAL B 1 72 ? -3.969 23.766 15.43 1 93.56 72 VAL B CA 1
ATOM 1451 C C . VAL B 1 72 ? -4.211 25.078 14.703 1 93.56 72 VAL B C 1
ATOM 1453 O O . VAL B 1 72 ? -4.75 25.094 13.594 1 93.56 72 VAL B O 1
ATOM 1456 N N . ALA B 1 73 ? -3.947 26.219 15.406 1 88.5 73 ALA B N 1
ATOM 1457 C CA . ALA B 1 73 ? -4.094 27.531 14.797 1 88.5 73 ALA B CA 1
ATOM 1458 C C . ALA B 1 73 ? -3.057 27.75 13.703 1 88.5 73 ALA B C 1
ATOM 1460 O O . ALA B 1 73 ? -1.92 27.297 13.812 1 88.5 73 ALA B O 1
ATOM 1461 N N . GLY B 1 74 ? -3.502 28.281 12.586 1 83.75 74 GLY B N 1
ATOM 1462 C CA . GLY B 1 74 ? -2.576 28.578 11.5 1 83.75 74 GLY B CA 1
ATOM 1463 C C . GLY B 1 74 ? -1.565 29.656 11.859 1 83.75 74 GLY B C 1
ATOM 1464 O O . GLY B 1 74 ? -1.699 30.328 12.891 1 83.75 74 GLY B O 1
ATOM 1465 N N . PRO B 1 75 ? -0.532 29.641 11.016 1 77.06 75 PRO B N 1
ATOM 1466 C CA . PRO B 1 75 ? 0.404 30.75 11.234 1 77.06 75 PRO B CA 1
ATOM 1467 C C . PRO B 1 75 ? -0.267 32.125 11.148 1 77.06 75 PRO B C 1
ATOM 1469 O O . PRO B 1 75 ? -1.142 32.344 10.305 1 77.06 75 PRO B O 1
ATOM 1472 N N . GLY B 1 76 ? 0.028 32.938 12.117 1 76.12 76 GLY B N 1
ATOM 1473 C CA . GLY B 1 76 ? -0.434 34.312 12.125 1 76.12 76 GLY B CA 1
ATOM 1474 C C . GLY B 1 76 ? -1.891 34.469 12.523 1 76.12 76 GLY B C 1
ATOM 1475 O O . GLY B 1 76 ? -2.516 35.5 12.266 1 76.12 76 GLY B O 1
ATOM 1476 N N . GLY B 1 77 ? -2.391 33.5 13.016 1 65.88 77 GLY B N 1
ATOM 1477 C CA . GLY B 1 77 ? -3.746 33.625 13.523 1 65.88 77 GLY B CA 1
ATOM 1478 C C . GLY B 1 77 ? -4.805 33.5 12.438 1 65.88 77 GLY B C 1
ATOM 1479 O O . GLY B 1 77 ? -5.914 34.031 12.594 1 65.88 77 GLY B O 1
ATOM 1480 N N . GLU B 1 78 ? -4.344 32.969 11.406 1 65.06 78 GLU B N 1
ATOM 1481 C CA . GLU B 1 78 ? -5.312 32.812 10.328 1 65.06 78 GLU B CA 1
ATOM 1482 C C . GLU B 1 78 ? -6.477 31.922 10.758 1 65.06 78 GLU B C 1
ATOM 1484 O O . GLU B 1 78 ? -6.32 31.047 11.625 1 65.06 78 GLU B O 1
ATOM 1489 N N . ARG B 1 79 ? -7.629 32.344 10.32 1 71.81 79 ARG B N 1
ATOM 1490 C CA . ARG B 1 79 ? -8.891 31.672 10.633 1 71.81 79 ARG B CA 1
ATOM 1491 C C . ARG B 1 79 ? -8.898 30.234 10.125 1 71.81 79 ARG B C 1
ATOM 1493 O O . ARG B 1 79 ? -9.781 29.453 10.469 1 71.81 79 ARG B O 1
ATOM 1500 N N . ARG B 1 80 ? -7.762 29.875 9.43 1 82.06 80 ARG B N 1
ATOM 1501 C CA . ARG B 1 80 ? -7.773 28.547 8.844 1 82.06 80 ARG B CA 1
ATOM 1502 C C . ARG B 1 80 ? -7.262 27.5 9.844 1 82.06 80 ARG B C 1
ATOM 1504 O O . ARG B 1 80 ? -6.293 27.75 10.562 1 82.06 80 ARG B O 1
ATOM 1511 N N . ARG B 1 81 ? -7.988 26.422 9.797 1 89.38 81 ARG B N 1
ATOM 1512 C CA . ARG B 1 81 ? -7.621 25.328 10.688 1 89.38 81 ARG B CA 1
ATOM 1513 C C . ARG B 1 81 ? -6.516 24.469 10.07 1 89.38 81 ARG B C 1
ATOM 1515 O O . ARG B 1 81 ? -6.59 24.109 8.898 1 89.38 81 ARG B O 1
ATOM 1522 N N . TYR B 1 82 ? -5.457 24.406 10.797 1 95.88 82 TYR B N 1
ATOM 1523 C CA . TYR B 1 82 ? -4.352 23.547 10.406 1 95.88 82 TYR B CA 1
ATOM 1524 C C . TYR B 1 82 ? -4.375 22.234 11.188 1 95.88 82 TYR B C 1
ATOM 1526 O O . TYR B 1 82 ? -4.934 22.172 12.289 1 95.88 82 TYR B O 1
ATOM 1534 N N . TYR B 1 83 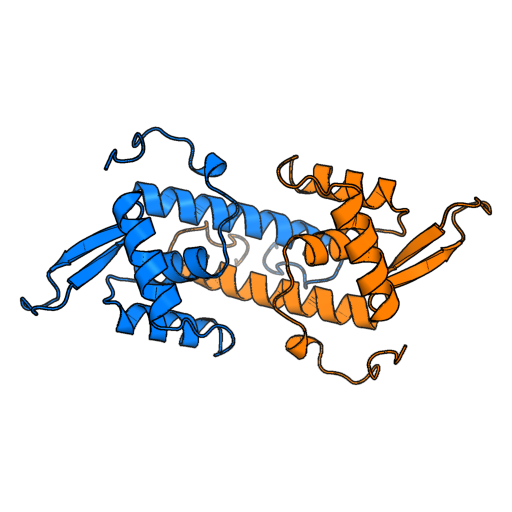? -3.822 21.234 10.57 1 97.44 83 TYR B N 1
ATOM 1535 C CA . TYR B 1 83 ? -3.773 19.906 11.195 1 97.44 83 TYR B CA 1
ATOM 1536 C C . TYR B 1 83 ? -2.334 19.484 11.469 1 97.44 83 TYR B C 1
ATOM 1538 O O . TYR B 1 83 ? -1.443 19.734 10.648 1 97.44 83 TYR B O 1
ATOM 1546 N N . ARG B 1 84 ? -2.213 18.875 12.625 1 97.38 84 ARG B N 1
ATOM 1547 C CA . ARG B 1 84 ? -0.92 18.391 13.086 1 97.38 84 ARG B CA 1
ATOM 1548 C C . ARG B 1 84 ? -0.992 16.906 13.445 1 97.38 84 ARG B C 1
ATOM 1550 O O . ARG B 1 84 ? -1.971 16.453 14.039 1 97.38 84 ARG B O 1
ATOM 1557 N N . LEU B 1 85 ? 0.037 16.188 13.047 1 97.81 85 LEU B N 1
ATOM 1558 C CA . LEU B 1 85 ? 0.111 14.773 13.398 1 97.81 85 LEU B CA 1
ATOM 1559 C C . LEU B 1 85 ? 0.317 14.594 14.898 1 97.81 85 LEU B C 1
ATOM 1561 O O . LEU B 1 85 ? 1.22 15.195 15.484 1 97.81 85 LEU B O 1
ATOM 1565 N N . SER B 1 86 ? -0.56 13.859 15.547 1 97.44 86 SER B N 1
ATOM 1566 C CA . SER B 1 86 ? -0.396 13.57 16.969 1 97.44 86 SER B CA 1
ATOM 1567 C C . SER B 1 86 ? 0.683 12.516 17.203 1 97.44 86 SER B C 1
ATOM 1569 O O . SER B 1 86 ? 1.162 11.891 16.25 1 97.44 86 SER B O 1
ATOM 1571 N N . GLU B 1 87 ? 1.075 12.336 18.469 1 96.06 87 GLU B N 1
ATOM 1572 C CA . GLU B 1 87 ? 2.029 11.281 18.797 1 96.06 87 GLU B CA 1
ATOM 1573 C C . GLU B 1 87 ? 1.477 9.906 18.438 1 96.06 87 GLU B C 1
ATOM 1575 O O . GLU B 1 87 ? 2.201 9.055 17.906 1 96.06 87 GLU B O 1
ATOM 1580 N N . PHE B 1 88 ? 0.234 9.719 18.766 1 96.38 88 PHE B N 1
ATOM 1581 C CA . PHE B 1 88 ? -0.378 8.438 18.438 1 96.38 88 PHE B CA 1
ATOM 1582 C C . PHE B 1 88 ? -0.487 8.258 16.922 1 96.38 88 PHE B C 1
ATOM 1584 O O . PHE B 1 88 ? -0.216 7.176 16.406 1 96.38 88 PHE B O 1
ATOM 1591 N N . GLY B 1 89 ? -0.884 9.32 16.219 1 97.56 89 GLY B N 1
ATOM 1592 C CA . GLY B 1 89 ? -0.923 9.281 14.773 1 97.56 89 GLY B CA 1
ATOM 1593 C C . GLY B 1 89 ? 0.418 8.945 14.148 1 97.56 89 GLY B C 1
ATOM 1594 O O . GLY B 1 89 ? 0.482 8.219 13.156 1 97.56 89 GLY B O 1
ATOM 1595 N N . LYS B 1 90 ? 1.409 9.445 14.75 1 97.56 90 LYS B N 1
ATOM 1596 C CA . LYS B 1 90 ? 2.764 9.164 14.281 1 97.56 90 LYS B CA 1
ATOM 1597 C C . LYS B 1 90 ? 3.104 7.684 14.445 1 97.56 90 LYS B C 1
ATOM 1599 O O . LYS B 1 90 ? 3.703 7.078 13.555 1 97.56 90 LYS B O 1
ATOM 1604 N N . ARG B 1 91 ? 2.738 7.129 15.523 1 97.25 91 ARG B N 1
ATOM 1605 C CA . ARG B 1 91 ? 2.998 5.719 15.781 1 97.25 91 ARG B CA 1
ATOM 1606 C C . ARG B 1 91 ? 2.236 4.832 14.805 1 97.25 91 ARG B C 1
ATOM 1608 O O . ARG B 1 91 ? 2.768 3.826 14.32 1 97.25 91 ARG B O 1
ATOM 1615 N N . VAL B 1 92 ? 1.037 5.242 14.492 1 97.62 92 VAL B N 1
ATOM 1616 C CA . VAL B 1 92 ? 0.229 4.477 13.555 1 97.62 92 VAL B CA 1
ATOM 1617 C C . VAL B 1 92 ? 0.832 4.574 12.156 1 97.62 92 VAL B C 1
ATOM 1619 O O . VAL B 1 92 ? 0.972 3.564 11.461 1 97.62 92 VAL B O 1
ATOM 1622 N N . ALA B 1 93 ? 1.201 5.773 11.773 1 97.94 93 ALA B N 1
ATOM 1623 C CA . ALA B 1 93 ? 1.822 5.977 10.469 1 97.94 93 ALA B CA 1
ATOM 1624 C C . ALA B 1 93 ? 3.133 5.203 10.359 1 97.94 93 ALA B C 1
ATOM 1626 O O . ALA B 1 93 ? 3.434 4.625 9.312 1 97.94 93 ALA B O 1
ATOM 1627 N N . ALA B 1 94 ? 3.859 5.176 11.445 1 97.69 94 ALA B N 1
ATOM 1628 C CA . ALA B 1 94 ? 5.121 4.441 11.477 1 97.69 94 ALA B CA 1
ATOM 1629 C C . ALA B 1 94 ? 4.887 2.939 11.344 1 97.69 94 ALA B C 1
ATOM 1631 O O . ALA B 1 94 ? 5.645 2.244 10.664 1 97.69 94 ALA B O 1
ATOM 1632 N N . ALA B 1 95 ? 3.904 2.484 11.984 1 96.5 95 ALA B N 1
ATOM 1633 C CA . ALA B 1 95 ? 3.553 1.071 11.883 1 96.5 95 ALA B CA 1
ATOM 1634 C C . ALA B 1 95 ? 3.189 0.701 10.445 1 96.5 95 ALA B C 1
ATOM 1636 O O . ALA B 1 95 ? 3.596 -0.351 9.945 1 96.5 95 ALA B O 1
ATOM 1637 N N . GLU B 1 96 ? 2.467 1.563 9.828 1 96.62 96 GLU B N 1
ATOM 1638 C CA . GLU B 1 96 ? 2.102 1.33 8.438 1 96.62 96 GLU B CA 1
ATOM 1639 C C . GLU B 1 96 ? 3.328 1.371 7.531 1 96.62 96 GLU B C 1
ATOM 1641 O O . GLU B 1 96 ? 3.473 0.537 6.637 1 96.62 96 GLU B O 1
ATOM 1646 N N . ALA B 1 97 ? 4.176 2.311 7.746 1 97.12 97 ALA B N 1
ATOM 1647 C CA . ALA B 1 97 ? 5.41 2.4 6.973 1 97.12 97 ALA B CA 1
ATOM 1648 C C . ALA B 1 97 ? 6.25 1.135 7.129 1 97.12 97 ALA B C 1
ATOM 1650 O O . ALA B 1 97 ? 6.812 0.628 6.152 1 97.12 97 ALA B O 1
ATOM 1651 N N . GLN B 1 98 ? 6.32 0.613 8.32 1 95.69 98 GLN B N 1
ATOM 1652 C CA . GLN B 1 98 ? 7.059 -0.616 8.586 1 95.69 98 GLN B CA 1
ATOM 1653 C C . GLN B 1 98 ? 6.426 -1.805 7.867 1 95.69 98 GLN B C 1
ATOM 1655 O O . GLN B 1 98 ? 7.133 -2.654 7.316 1 95.69 98 GLN B O 1
ATOM 1660 N N . ARG B 1 99 ? 5.152 -1.836 7.961 1 93.56 99 ARG B N 1
ATOM 1661 C CA . ARG B 1 99 ? 4.445 -2.893 7.246 1 93.56 99 ARG B CA 1
ATOM 1662 C C . ARG B 1 99 ? 4.777 -2.869 5.762 1 93.56 99 ARG B C 1
ATOM 1664 O O . ARG B 1 99 ? 5.09 -3.906 5.172 1 93.56 99 ARG B O 1
ATOM 1671 N N . LEU B 1 100 ? 4.738 -1.691 5.129 1 94.56 100 LEU B N 1
ATOM 1672 C CA . LEU B 1 100 ? 5.035 -1.543 3.711 1 94.56 100 LEU B CA 1
ATOM 1673 C C . LEU B 1 100 ? 6.496 -1.869 3.424 1 94.56 100 LEU B C 1
ATOM 1675 O O . LEU B 1 100 ? 6.816 -2.434 2.377 1 94.56 100 LEU B O 1
ATOM 1679 N N . SER B 1 101 ? 7.332 -1.476 4.32 1 95 101 SER B N 1
ATOM 1680 C CA . SER B 1 101 ? 8.75 -1.805 4.176 1 95 101 SER B CA 1
ATOM 1681 C C . SER B 1 101 ? 8.961 -3.312 4.117 1 95 101 SER B C 1
ATOM 1683 O O . SER B 1 101 ? 9.75 -3.805 3.305 1 95 101 SER B O 1
ATOM 1685 N N . ASN B 1 102 ? 8.266 -4.062 4.988 1 92.31 102 ASN B N 1
ATOM 1686 C CA . ASN B 1 102 ? 8.344 -5.52 4.984 1 92.31 102 ASN B CA 1
ATOM 1687 C C . ASN B 1 102 ? 7.848 -6.098 3.66 1 92.31 102 ASN B C 1
ATOM 1689 O O . ASN B 1 102 ? 8.422 -7.066 3.15 1 92.31 102 ASN B O 1
ATOM 1693 N N . LEU B 1 103 ? 6.848 -5.539 3.191 1 93.19 103 LEU B N 1
ATOM 1694 C CA . LEU B 1 103 ? 6.301 -5.977 1.91 1 93.19 103 LEU B CA 1
ATOM 1695 C C . LEU B 1 103 ? 7.312 -5.77 0.789 1 93.19 103 LEU B C 1
ATOM 1697 O O . LEU B 1 103 ? 7.465 -6.629 -0.083 1 93.19 103 LEU B O 1
ATOM 1701 N N . LEU B 1 104 ? 8.008 -4.672 0.807 1 95.25 104 LEU B N 1
ATOM 1702 C CA . LEU B 1 104 ? 8.992 -4.359 -0.225 1 95.25 104 LEU B CA 1
ATOM 1703 C C . LEU B 1 104 ? 10.195 -5.293 -0.129 1 95.25 104 LEU B C 1
ATOM 1705 O O . LEU B 1 104 ? 10.836 -5.586 -1.138 1 95.25 104 LEU B O 1
ATOM 1709 N N . MET B 1 105 ? 10.453 -5.781 1.068 1 93.5 105 MET B N 1
ATOM 1710 C CA . MET B 1 105 ? 11.508 -6.785 1.212 1 93.5 105 MET B CA 1
ATOM 1711 C C . MET B 1 105 ? 11.156 -8.055 0.444 1 93.5 105 MET B C 1
ATOM 1713 O O . MET B 1 105 ? 12.023 -8.656 -0.196 1 93.5 105 MET B O 1
ATOM 1717 N N . VAL B 1 106 ? 9.914 -8.422 0.493 1 93.5 106 VAL B N 1
ATOM 1718 C CA . VAL B 1 106 ? 9.445 -9.586 -0.247 1 93.5 106 VAL B CA 1
ATOM 1719 C C . VAL B 1 106 ? 9.555 -9.328 -1.748 1 93.5 106 VAL B C 1
ATOM 1721 O O . VAL B 1 106 ? 10.023 -10.188 -2.5 1 93.5 106 VAL B O 1
ATOM 1724 N N . ALA B 1 107 ? 9.188 -8.125 -2.152 1 96.19 107 ALA B N 1
ATOM 1725 C CA . ALA B 1 107 ? 9.273 -7.754 -3.562 1 96.19 107 ALA B CA 1
ATOM 1726 C C . ALA B 1 107 ? 10.719 -7.809 -4.055 1 96.19 107 ALA B C 1
ATOM 1728 O O . ALA B 1 107 ? 10.984 -8.25 -5.176 1 96.19 107 ALA B O 1
ATOM 1729 N N . ARG B 1 108 ? 11.625 -7.383 -3.197 1 95.19 108 ARG B N 1
ATOM 1730 C CA . ARG B 1 108 ? 13.039 -7.406 -3.555 1 95.19 108 ARG B CA 1
ATOM 1731 C C . ARG B 1 108 ? 13.555 -8.844 -3.662 1 95.19 108 ARG B C 1
ATOM 1733 O O . ARG B 1 108 ? 14.297 -9.172 -4.586 1 95.19 108 ARG B O 1
ATOM 1740 N N . ALA B 1 109 ? 13.141 -9.664 -2.732 1 93.62 109 ALA B N 1
ATOM 1741 C CA . ALA B 1 109 ? 13.547 -11.062 -2.744 1 93.62 109 ALA B CA 1
ATOM 1742 C C . ALA B 1 109 ? 13.062 -11.766 -4.012 1 93.62 109 ALA B C 1
ATOM 1744 O O . ALA B 1 109 ? 13.711 -12.688 -4.508 1 93.62 109 ALA B O 1
ATOM 1745 N N . ASN B 1 110 ? 12 -11.219 -4.559 1 94.5 110 ASN B N 1
ATOM 1746 C CA . ASN B 1 110 ? 11.414 -11.812 -5.754 1 94.5 110 ASN B CA 1
ATOM 1747 C C . ASN B 1 110 ? 11.844 -11.078 -7.02 1 94.5 110 ASN B C 1
ATOM 1749 O O . ASN B 1 110 ? 11.227 -11.227 -8.07 1 94.5 110 ASN B O 1
ATOM 1753 N N . GLN B 1 111 ? 12.781 -10.164 -6.914 1 93.94 111 GLN B N 1
ATOM 1754 C CA . GLN B 1 111 ? 13.445 -9.477 -8.016 1 93.94 111 GLN B CA 1
ATOM 1755 C C . GLN B 1 111 ? 12.484 -8.531 -8.734 1 93.94 111 GLN B C 1
ATOM 1757 O O . GLN B 1 111 ? 12.562 -8.375 -9.953 1 93.94 111 GLN B O 1
ATOM 1762 N N . LEU B 1 112 ? 11.586 -8.062 -7.992 1 95.88 112 LEU B N 1
ATOM 1763 C CA . LEU B 1 112 ? 10.648 -7.09 -8.555 1 95.88 112 LEU B CA 1
ATOM 1764 C C . LEU B 1 112 ? 11.164 -5.668 -8.352 1 95.88 112 LEU B C 1
ATOM 1766 O O . LEU B 1 112 ? 10.648 -4.727 -8.969 1 95.88 112 LEU B O 1
ATOM 1770 N N . LEU B 1 113 ? 12.055 -5.465 -7.457 1 92 113 LEU B N 1
ATOM 1771 C CA . LEU B 1 113 ? 12.734 -4.203 -7.164 1 92 113 LEU B CA 1
ATOM 1772 C C . LEU B 1 113 ? 14.234 -4.418 -7 1 92 113 LEU B C 1
ATOM 1774 O O . LEU B 1 113 ? 14.664 -5.477 -6.543 1 92 113 LEU B O 1
ATOM 1778 N N . PRO B 1 114 ? 15.062 -3.455 -7.605 1 82.75 114 PRO B N 1
ATOM 1779 C CA . PRO B 1 114 ? 16.5 -3.598 -7.336 1 82.75 114 PRO B CA 1
ATOM 1780 C C . PRO B 1 114 ? 16.828 -3.545 -5.848 1 82.75 114 PRO B C 1
ATOM 1782 O O . PRO B 1 114 ? 16.078 -2.957 -5.066 1 82.75 114 PRO B O 1
ATOM 1785 N N . GLY B 1 115 ? 17.906 -4.477 -5.395 1 69.75 115 GLY B N 1
ATOM 1786 C CA . GLY B 1 115 ? 18.344 -4.473 -4.008 1 69.75 115 GLY B CA 1
ATOM 1787 C C . GLY B 1 115 ? 18.703 -3.09 -3.498 1 69.75 115 GLY B C 1
ATOM 1788 O O . GLY B 1 115 ? 18.859 -2.154 -4.285 1 69.75 115 GLY B O 1
ATOM 1789 N N . VAL B 1 116 ? 18.609 -2.889 -2.27 1 62.84 116 VAL B N 1
ATOM 1790 C CA . VAL B 1 116 ? 19.062 -1.623 -1.698 1 62.84 116 VAL B CA 1
ATOM 1791 C C . VAL B 1 116 ? 20.578 -1.515 -1.812 1 62.84 116 VAL B C 1
ATOM 1793 O O . VAL B 1 116 ? 21.297 -2.459 -1.481 1 62.84 116 VAL B O 1
ATOM 1796 N N . GLU B 1 117 ? 21.438 -1.302 -2.934 1 48.84 117 GLU B N 1
ATOM 1797 C CA . GLU B 1 117 ? 22.891 -1.18 -3.035 1 48.84 117 GLU B CA 1
ATOM 1798 C C . GLU B 1 117 ? 23.516 -0.797 -1.693 1 48.84 117 GLU B C 1
ATOM 1800 O O . GLU B 1 117 ? 24.734 -0.832 -1.533 1 48.84 117 GLU B O 1
ATOM 1805 N N . GLY B 1 118 ? 23.281 0.013 -0.842 1 36.91 118 GLY B N 1
ATOM 1806 C CA . GLY B 1 118 ? 24.297 0.474 0.082 1 36.91 118 GLY B CA 1
ATOM 1807 C C . GLY B 1 118 ? 24.812 -0.619 1.004 1 36.91 118 GLY B C 1
ATOM 1808 O O . GLY B 1 118 ? 25.391 -0.334 2.055 1 36.91 118 GLY B O 1
ATOM 1809 N N . ALA B 1 119 ? 24.609 -1.828 1.08 1 30.72 119 ALA B N 1
ATOM 1810 C CA . ALA B 1 119 ? 25.547 -2.441 2.027 1 30.72 119 ALA B CA 1
ATOM 1811 C C . ALA B 1 119 ? 26.938 -2.551 1.433 1 30.72 119 ALA B C 1
ATOM 1813 O O . ALA B 1 119 ? 27.094 -2.834 0.242 1 30.72 119 ALA B O 1
ATOM 1814 N N . PRO B 1 120 ? 28.109 -2.133 2.209 1 27 120 PRO B N 1
ATOM 1815 C CA . PRO B 1 120 ? 29.422 -2.52 1.691 1 27 120 PRO B CA 1
ATOM 1816 C C . PRO B 1 120 ? 29.469 -3.984 1.262 1 27 120 PRO B C 1
ATOM 1818 O O . PRO B 1 120 ? 28.672 -4.801 1.73 1 27 120 PRO B O 1
#

InterPro domains:
  IPR005149 Transcription regulator PadR, N-terminal [PF03551] (23-93)
  IPR036388 Winged helix-like DNA-binding domain superfamily [G3DSA:1.10.10.10] (18-112)
  IPR036390 Winged helix DNA-binding domain superfamily [SSF46785] (22-105)
  IPR052509 Metal-responsive DNA-binding regulator [PTHR33169] (21-110)

Radius of gyration: 20.01 Å; Cα contacts (8 Å, |Δi|>4): 313; chains: 2; bounding box: 45×69×50 Å

Solvent-accessible surface area (backbone atoms only — not comparable to full-atom values): 13136 Å² total; per-residue (Å²): 121,75,58,54,60,91,78,59,64,41,67,78,66,48,82,62,54,71,67,58,50,42,49,51,51,38,24,50,66,40,74,31,33,70,68,51,37,42,51,44,34,19,56,78,50,72,62,74,43,74,62,49,72,67,61,46,54,52,49,50,51,51,33,44,52,51,41,31,30,39,83,39,80,27,83,90,68,40,91,49,62,19,32,33,57,27,75,62,24,45,47,32,51,21,42,41,50,50,53,52,51,54,51,47,50,54,37,32,76,48,68,40,37,83,72,81,71,38,60,131,122,74,57,57,62,90,78,61,64,41,67,77,65,47,82,63,54,72,69,59,48,42,50,52,51,38,25,48,67,40,72,29,31,72,68,50,38,43,51,46,34,20,56,77,50,72,62,74,43,76,63,49,69,68,60,46,53,51,48,49,52,52,33,43,54,50,41,31,29,42,81,39,80,27,82,92,68,39,91,48,62,18,32,33,55,27,74,62,25,45,47,32,52,20,41,40,48,50,53,52,52,55,52,47,50,54,36,33,76,46,66,40,38,84,72,82,72,38,63,133

pLDDT: mean 88.51, std 15.28, range [26.75, 98.0]

Secondary structure (DSSP, 8-state):
-----TTS-GGGG-SPPHHHHHHHHHHHHS-B-HHHHHHHHHHHTTTS----HHHHHHHHHHHHHTTSEEEEEPGGG-SSEEEEE-HHHHHHHHHHHHHHHHHHHHHHHTTSS---TT--/-----TTS-GGGG-SPPHHHHHHHHHHHHS-B-HHHHHHHHHHHTTTS----HHHHHHHHHHHHHHTSEEEEEPGGG-SSEEEEE-HHHHHHHHHHHHHHHHHHHHHHHTTSS---TT--

Organism: Gloeobacter violaceus (strain ATCC 29082 / PCC 7421) (NCBI:txid251221)